Protein 3Q3W (pdb70)

Secondary structure (DSSP, 8-state):
----SEEEEEEEEE--SS-BHHHHS-GGG-BSS-SS-SGGGTTHHHHBSSSSS-SB---GGGSGGGTTEEEEEE-SSBTBSS--THHHHHHHHHT--EEEES-B-HHHHHHHHHTT-EEEE--HHHHHHHHHHHHH-S--EEEEETTTTEEEETTEEEE----HHHHHHHHHT----/---SEEEEEEEEE--SS-BHHHHS-GGGGSS--SS-GGGGTTHHHHBSSSSS-SB---GGGSGGGTTEEEEEE-SSBTBSS--TTHHHHHHHHT--EEEES-B-HHHHHHHHHTT-EEEE--HHHHHHHHHHHHH-S--EEEEETTTTEEEETTEEEE----HHHHHHHHHT---TT-

Structure (mmCIF, N/CA/C/O backbone):
data_3Q3W
#
_entry.id   3Q3W
#
_cell.length_a   74.496
_cell.length_b   151.937
_cell.length_c   32.719
_cell.angle_alpha   90.000
_cell.angle_beta   90.000
_cell.angle_gamma   90.000
#
_symmetry.space_group_name_H-M   'P 21 21 2'
#
loop_
_entity.id
_entity.type
_entity.pdbx_description
1 polymer '3-isopropylmalate dehydratase small subunit'
2 water water
#
loop_
_atom_site.group_PDB
_atom_site.id
_atom_site.type_symbol
_atom_site.label_atom_id
_atom_site.label_alt_id
_atom_site.label_comp_id
_atom_site.label_asym_id
_atom_site.label_entity_id
_atom_site.label_seq_id
_atom_site.pdbx_PDB_ins_code
_atom_site.Cartn_x
_atom_site.Cartn_y
_atom_site.Cartn_z
_atom_site.occupancy
_atom_site.B_iso_or_equiv
_atom_site.auth_seq_id
_atom_site.auth_comp_id
_atom_site.auth_asym_id
_atom_site.auth_atom_id
_atom_site.pdbx_PDB_model_num
ATOM 1 N N . ALA A 1 3 ? 23.696 26.239 19.550 1.00 51.13 0 ALA A N 1
ATOM 2 C CA . ALA A 1 3 ? 24.321 25.117 18.775 1.00 51.23 0 ALA A CA 1
ATOM 3 C C . ALA A 1 3 ? 24.386 23.879 19.669 1.00 50.73 0 ALA A C 1
ATOM 4 O O . ALA A 1 3 ? 25.099 23.876 20.674 1.00 50.45 0 ALA A O 1
ATOM 14 N N . GLN A 1 5 ? 24.613 19.641 20.571 1.00 44.14 2 GLN A N 1
ATOM 15 C CA . GLN A 1 5 ? 25.245 18.400 20.276 1.00 41.76 2 GLN A CA 1
ATOM 16 C C . GLN A 1 5 ? 24.531 17.330 21.090 1.00 39.34 2 GLN A C 1
ATOM 17 O O . GLN A 1 5 ? 24.185 17.555 22.229 1.00 38.60 2 GLN A O 1
ATOM 23 N N . LYS A 1 6 ? 24.337 16.169 20.500 1.00 37.47 3 LYS A N 1
ATOM 24 C CA . LYS A 1 6 ? 23.717 15.051 21.197 1.00 36.27 3 LYS A CA 1
ATOM 25 C C . LYS A 1 6 ? 24.492 14.587 22.429 1.00 33.94 3 LYS A C 1
ATOM 26 O O . LYS A 1 6 ? 25.715 14.445 22.382 1.00 32.52 3 LYS A O 1
ATOM 32 N N . PHE A 1 7 ? 23.789 14.374 23.543 1.00 31.96 4 PHE A N 1
ATOM 33 C CA . PHE A 1 7 ? 24.372 13.710 24.718 1.00 30.12 4 PHE A CA 1
ATOM 34 C C . PHE A 1 7 ? 23.444 12.558 25.139 1.00 30.72 4 PHE A C 1
ATOM 35 O O . PHE A 1 7 ? 22.290 12.778 25.475 1.00 29.92 4 PHE A O 1
ATOM 43 N N . ILE A 1 8 ? 23.946 11.334 25.049 1.00 30.58 5 ILE A N 1
ATOM 44 C CA . ILE A 1 8 ? 23.208 10.126 25.460 1.00 31.86 5 ILE A CA 1
ATOM 45 C C . ILE A 1 8 ? 24.054 9.527 26.592 1.00 32.22 5 ILE A C 1
ATOM 46 O O . ILE A 1 8 ? 23.756 9.713 27.756 1.00 30.60 5 ILE A O 1
ATOM 51 N N . ILE A 1 9 ? 25.189 8.938 26.212 1.00 33.03 6 ILE A N 1
ATOM 52 C CA A ILE A 1 9 ? 26.146 8.311 27.127 0.60 33.36 6 ILE A CA 1
ATOM 53 C CA B ILE A 1 9 ? 26.126 8.373 27.162 0.40 33.55 6 ILE A CA 1
ATOM 54 C C . ILE A 1 9 ? 27.476 8.973 26.827 1.00 32.37 6 ILE A C 1
ATOM 55 O O . ILE A 1 9 ? 27.834 9.076 25.679 1.00 31.20 6 ILE A O 1
ATOM 64 N N . HIS A 1 10 ? 28.195 9.426 27.847 1.00 32.80 7 HIS A N 1
ATOM 65 C CA . HIS A 1 10 ? 29.552 9.949 27.658 1.00 32.16 7 HIS A CA 1
ATOM 66 C C . HIS A 1 10 ? 30.484 9.456 28.766 1.00 33.20 7 HIS A C 1
ATOM 67 O O . HIS A 1 10 ? 30.157 9.511 29.939 1.00 33.21 7 HIS A O 1
ATOM 74 N N . LYS A 1 11 ? 31.664 8.989 28.375 1.00 34.63 8 LYS A N 1
ATOM 75 C CA . LYS A 1 11 ? 32.687 8.562 29.318 1.00 34.86 8 LYS A CA 1
ATOM 76 C C . LYS A 1 11 ? 33.933 9.349 28.951 1.00 33.54 8 LYS A C 1
ATOM 77 O O . LYS A 1 11 ? 34.297 9.405 27.770 1.00 34.37 8 LYS A O 1
ATOM 83 N N . GLY A 1 12 ? 34.537 10.014 29.930 1.00 32.34 9 GLY A N 1
ATOM 84 C CA . GLY A 1 12 ? 35.792 10.736 29.696 1.00 30.71 9 GLY A CA 1
ATOM 85 C C . GLY A 1 12 ? 36.480 11.190 30.971 1.00 30.14 9 GLY A C 1
ATOM 86 O O . GLY A 1 12 ? 35.990 10.978 32.086 1.00 30.18 9 GLY A O 1
ATOM 87 N N . ILE A 1 13 ? 37.612 11.832 30.774 1.00 26.05 10 ILE A N 1
ATOM 88 C CA . ILE A 1 13 ? 38.442 12.318 31.833 1.00 26.57 10 ILE A CA 1
ATOM 89 C C . ILE A 1 13 ? 37.736 13.459 32.555 1.00 25.47 10 ILE A C 1
ATOM 90 O O . ILE A 1 13 ? 37.296 14.439 31.924 1.00 24.48 10 ILE A O 1
ATOM 95 N N . ALA A 1 14 ? 37.578 13.319 33.868 1.00 24.91 11 ALA A N 1
ATOM 96 C CA . ALA A 1 14 ? 36.995 14.367 34.693 1.00 24.60 11 ALA A CA 1
ATOM 97 C C . ALA A 1 14 ? 38.076 15.087 35.501 1.00 25.83 11 ALA A C 1
ATOM 98 O O . ALA A 1 14 ? 39.065 14.454 35.915 1.00 24.79 11 ALA A O 1
ATOM 100 N N . CYS A 1 15 ? 37.865 16.392 35.714 1.00 24.58 12 CYS A N 1
ATOM 101 C CA . CYS A 1 15 ? 38.837 17.281 36.342 1.00 25.28 12 CYS A CA 1
ATOM 102 C C . CYS A 1 15 ? 38.148 18.061 37.440 1.00 27.01 12 CYS A C 1
ATOM 103 O O . CYS A 1 15 ? 37.176 18.772 37.172 1.00 25.88 12 CYS A O 1
ATOM 106 N N . PRO A 1 16 ? 38.658 17.956 38.671 1.00 28.47 13 PRO A N 1
ATOM 107 C CA . PRO A 1 16 ? 38.024 18.678 39.749 1.00 30.19 13 PRO A CA 1
ATOM 108 C C . PRO A 1 16 ? 38.543 20.096 39.861 1.00 30.38 13 PRO A C 1
ATOM 109 O O . PRO A 1 16 ? 39.758 20.313 39.789 1.00 31.04 13 PRO A O 1
ATOM 113 N N . LEU A 1 17 ? 37.642 21.045 40.008 1.00 29.94 14 LEU A N 1
ATOM 114 C CA . LEU A 1 17 ? 38.016 22.447 40.203 1.00 31.34 14 LEU A CA 1
ATOM 115 C C . LEU A 1 17 ? 37.365 22.943 41.510 1.00 33.36 14 LEU A C 1
ATOM 116 O O . LEU A 1 17 ? 36.204 23.357 41.543 1.00 32.29 14 LEU A O 1
ATOM 121 N N . GLU A 1 18 ? 38.164 22.933 42.572 1.00 36.16 15 GLU A N 1
ATOM 122 C CA . GLU A 1 18 ? 37.673 23.143 43.930 1.00 39.91 15 GLU A CA 1
ATOM 123 C C . GLU A 1 18 ? 37.546 24.632 44.210 1.00 41.57 15 GLU A C 1
ATOM 124 O O . GLU A 1 18 ? 38.243 25.203 45.068 1.00 41.96 15 GLU A O 1
ATOM 130 N N . TYR A 1 19 ? 36.646 25.255 43.459 1.00 41.58 16 TYR A N 1
ATOM 131 C CA . TYR A 1 19 ? 36.276 26.624 43.661 1.00 43.20 16 TYR A CA 1
ATOM 132 C C . TYR A 1 19 ? 34.745 26.702 43.671 1.00 43.17 16 TYR A C 1
ATOM 133 O O . TYR A 1 19 ? 34.065 25.966 42.933 1.00 42.63 16 TYR A O 1
ATOM 142 N N . ALA A 1 20 ? 34.210 27.571 44.524 1.00 43.78 17 ALA A N 1
ATOM 143 C CA . ALA A 1 20 ? 32.775 27.878 44.537 1.00 44.33 17 ALA A CA 1
ATOM 144 C C . ALA A 1 20 ? 32.581 29.152 43.749 1.00 42.82 17 ALA A C 1
ATOM 145 O O . ALA A 1 20 ? 33.528 29.925 43.535 1.00 41.82 17 ALA A O 1
ATOM 147 N N . ASN A 1 21 ? 31.346 29.370 43.318 1.00 43.13 18 ASN A N 1
ATOM 148 C CA . ASN A 1 21 ? 31.001 30.595 42.638 1.00 42.82 18 ASN A CA 1
ATOM 149 C C . ASN A 1 21 ? 31.939 30.897 41.455 1.00 40.01 18 ASN A C 1
ATOM 150 O O . ASN A 1 21 ? 32.269 32.063 41.242 1.00 40.31 18 ASN A O 1
ATOM 155 N N . ILE A 1 22 ? 32.363 29.874 40.696 1.00 37.67 19 ILE A N 1
ATOM 156 C CA . ILE A 1 22 ? 33.135 30.133 39.468 1.00 35.83 19 ILE A CA 1
ATOM 157 C C . ILE A 1 22 ? 32.224 31.011 38.593 1.00 35.29 19 ILE A C 1
ATOM 158 O O . ILE A 1 22 ? 31.096 30.644 38.275 1.00 36.56 19 ILE A O 1
ATOM 163 N N . ASP A 1 23 ? 32.692 32.210 38.303 1.00 33.86 20 ASP A N 1
ATOM 164 C CA . ASP A 1 23 ? 31.897 33.169 37.591 1.00 33.78 20 ASP A CA 1
ATOM 165 C C . ASP A 1 23 ? 32.258 33.288 36.093 1.00 31.43 20 ASP A C 1
ATOM 166 O O . ASP A 1 23 ? 33.264 32.759 35.622 1.00 29.48 20 ASP A O 1
ATOM 171 N N . THR A 1 24 ? 31.411 34.008 35.370 1.00 31.52 21 THR A N 1
ATOM 172 C CA . THR A 1 24 ? 31.441 34.047 33.937 1.00 30.51 21 THR A CA 1
ATOM 173 C C . THR A 1 24 ? 32.754 34.671 33.491 1.00 30.18 21 THR A C 1
ATOM 174 O O . THR A 1 24 ? 33.297 34.269 32.472 1.00 29.36 21 THR A O 1
ATOM 178 N N . ASP A 1 25 ? 33.304 35.594 34.272 1.00 30.80 22 ASP A N 1
ATOM 179 C CA . ASP A 1 25 ? 34.632 36.148 33.973 1.00 31.93 22 ASP A CA 1
ATOM 180 C C . ASP A 1 25 ? 35.803 35.198 34.181 1.00 31.01 22 ASP A C 1
ATOM 181 O O . ASP A 1 25 ? 36.839 35.322 33.517 1.00 31.27 22 ASP A O 1
ATOM 186 N N . GLN A 1 26 ? 35.677 34.294 35.134 1.00 30.82 23 GLN A N 1
ATOM 187 C CA . GLN A 1 26 ? 36.661 33.243 35.289 1.00 30.20 23 GLN A CA 1
ATOM 188 C C . GLN A 1 26 ? 36.556 32.281 34.135 1.00 27.29 23 GLN A C 1
ATOM 189 O O . GLN A 1 26 ? 37.561 31.808 33.654 1.00 27.73 23 GLN A O 1
ATOM 195 N N . ILE A 1 27 ? 35.345 31.964 33.720 1.00 26.29 24 ILE A N 1
ATOM 196 C CA . ILE A 1 27 ? 35.142 31.054 32.583 1.00 24.73 24 ILE A CA 1
ATOM 197 C C . ILE A 1 27 ? 35.745 31.658 31.294 1.00 23.63 24 ILE A C 1
ATOM 198 O O . ILE A 1 27 ? 36.483 31.004 30.590 1.00 21.83 24 ILE A O 1
ATOM 203 N N . ILE A 1 28 ? 35.445 32.928 31.019 1.00 23.40 25 ILE A N 1
ATOM 204 C CA . ILE A 1 28 ? 35.982 33.583 29.837 1.00 23.20 25 ILE A CA 1
ATOM 205 C C . ILE A 1 28 ? 35.882 35.077 30.025 1.00 24.86 25 ILE A C 1
ATOM 206 O O . ILE A 1 28 ? 34.773 35.620 30.151 1.00 25.53 25 ILE A O 1
ATOM 211 N N . PRO A 1 29 ? 37.037 35.731 30.048 1.00 25.26 26 PRO A N 1
ATOM 212 C CA . PRO A 1 29 ? 37.099 37.137 30.324 1.00 26.35 26 PRO A CA 1
ATOM 213 C C . PRO A 1 29 ? 36.528 37.994 29.170 1.00 26.59 26 PRO A C 1
ATOM 214 O O . PRO A 1 29 ? 36.386 37.517 28.040 1.00 26.49 26 PRO A O 1
ATOM 218 N N . LYS A 1 30 ? 36.235 39.241 29.494 1.00 27.98 27 LYS A N 1
ATOM 219 C CA . LYS A 1 30 ? 35.489 40.152 28.633 1.00 29.95 27 LYS A CA 1
ATOM 220 C C . LYS A 1 30 ? 36.223 40.524 27.351 1.00 29.47 27 LYS A C 1
ATOM 221 O O . LYS A 1 30 ? 35.577 40.818 26.366 1.00 31.13 27 LYS A O 1
ATOM 227 N N . GLN A 1 31 ? 37.551 40.546 27.373 1.00 28.42 28 GLN A N 1
ATOM 228 C CA . GLN A 1 31 ? 38.350 40.832 26.169 1.00 29.08 28 GLN A CA 1
ATOM 229 C C . GLN A 1 31 ? 38.216 39.824 24.979 1.00 27.31 28 GLN A C 1
ATOM 230 O O . GLN A 1 31 ? 38.570 40.142 23.846 1.00 25.93 28 GLN A O 1
ATOM 236 N N . PHE A 1 32 ? 37.629 38.669 25.231 1.00 25.28 29 PHE A N 1
ATOM 237 C CA . PHE A 1 32 ? 37.464 37.629 24.191 1.00 24.85 29 PHE A CA 1
ATOM 238 C C . PHE A 1 32 ? 36.042 37.439 23.691 1.00 24.27 29 PHE A C 1
ATOM 239 O O . PHE A 1 32 ? 35.752 36.446 23.020 1.00 25.35 29 PHE A O 1
ATOM 247 N N . LEU A 1 33 ? 35.120 38.294 24.079 1.00 24.63 30 LEU A N 1
ATOM 248 C CA . LEU A 1 33 ? 33.701 38.044 23.810 1.00 25.43 30 LEU A CA 1
ATOM 249 C C . LEU A 1 33 ? 33.271 38.555 22.444 1.00 27.40 30 LEU A C 1
ATOM 250 O O . LEU A 1 33 ? 32.307 39.320 22.267 1.00 27.34 30 LEU A O 1
ATOM 255 N N . LEU A 1 34 ? 34.028 38.102 21.464 1.00 29.77 31 LEU A N 1
ATOM 256 C CA . LEU A 1 34 ? 33.822 38.472 20.091 1.00 31.87 31 LEU A CA 1
ATOM 257 C C . LEU A 1 34 ? 32.466 37.936 19.627 1.00 34.79 31 LEU A C 1
ATOM 258 O O . LEU A 1 34 ? 32.056 36.814 19.983 1.00 31.69 31 LEU A O 1
ATOM 263 N N . ALA A 1 35 ? 31.752 38.803 18.912 1.00 38.33 32 ALA A N 1
ATOM 264 C CA . ALA A 1 35 ? 30.380 38.532 18.525 1.00 42.20 32 ALA A CA 1
ATOM 265 C C . ALA A 1 35 ? 30.369 37.447 17.471 1.00 44.97 32 ALA A C 1
ATOM 266 O O . ALA A 1 35 ? 29.421 36.653 17.387 1.00 46.06 32 ALA A O 1
ATOM 268 N N . VAL A 1 36 ? 31.422 37.460 16.650 1.00 48.95 33 VAL A N 1
ATOM 269 C CA . VAL A 1 36 ? 31.654 36.503 15.566 1.00 51.26 33 VAL A CA 1
ATOM 270 C C . VAL A 1 36 ? 33.121 36.128 15.643 1.00 51.90 33 VAL A C 1
ATOM 271 O O . VAL A 1 36 ? 33.997 37.013 15.621 1.00 53.34 33 VAL A O 1
ATOM 275 N N . SER A 1 37 ? 33.388 34.830 15.748 1.00 51.26 34 SER A N 1
ATOM 276 C CA . SER A 1 37 ? 34.738 34.318 15.538 1.00 51.78 34 SER A CA 1
ATOM 277 C C . SER A 1 37 ? 34.700 33.086 14.623 1.00 52.27 34 SER A C 1
ATOM 278 O O . SER A 1 37 ? 33.633 32.514 14.341 1.00 52.41 34 SER A O 1
ATOM 281 N N . LYS A 1 38 ? 35.886 32.723 14.144 1.00 53.33 35 LYS A N 1
ATOM 282 C CA . LYS A 1 38 ? 36.086 31.572 13.254 1.00 54.21 35 LYS A CA 1
ATOM 283 C C . LYS A 1 38 ? 36.734 30.376 13.980 1.00 52.12 35 LYS A C 1
ATOM 284 O O . LYS A 1 38 ? 36.646 29.219 13.531 1.00 53.34 35 LYS A O 1
ATOM 290 N N . GLN A 1 39 ? 37.283 30.632 15.160 1.00 49.94 36 GLN A N 1
ATOM 291 C CA . GLN A 1 39 ? 38.251 29.716 15.786 1.00 47.44 36 GLN A CA 1
ATOM 292 C C . GLN A 1 39 ? 37.716 29.112 17.101 1.00 43.00 36 GLN A C 1
ATOM 293 O O . GLN A 1 39 ? 38.331 28.236 17.688 1.00 43.62 36 GLN A O 1
ATOM 299 N N . GLY A 1 40 ? 36.565 29.565 17.562 1.00 39.05 37 GLY A N 1
ATOM 300 C CA . GLY A 1 40 ? 36.067 29.121 18.857 1.00 34.22 37 GLY A CA 1
ATOM 301 C C . GLY A 1 40 ? 36.801 29.784 20.024 1.00 30.47 37 GLY A C 1
ATOM 302 O O . GLY A 1 40 ? 37.666 30.642 19.862 1.00 29.51 37 GLY A O 1
ATOM 303 N N . PHE A 1 41 ? 36.433 29.376 21.218 1.00 25.25 38 PHE A N 1
ATOM 304 C CA . PHE A 1 41 ? 36.812 30.109 22.383 1.00 22.30 38 PHE A CA 1
ATOM 305 C C . PHE A 1 41 ? 37.546 29.220 23.371 1.00 18.71 38 PHE A C 1
ATOM 306 O O . PHE A 1 41 ? 37.806 29.624 24.487 1.00 17.95 38 PHE A O 1
ATOM 314 N N . GLY A 1 42 ? 37.857 27.994 22.987 1.00 18.56 39 GLY A N 1
ATOM 315 C CA . GLY A 1 42 ? 38.394 27.065 23.976 1.00 19.19 39 GLY A CA 1
ATOM 316 C C . GLY A 1 42 ? 39.718 27.505 24.559 1.00 18.37 39 GLY A C 1
ATOM 317 O O . GLY A 1 42 ? 40.027 27.227 25.695 1.00 19.36 39 GLY A O 1
ATOM 318 N N . LYS A 1 43 ? 40.546 28.139 23.756 1.00 19.28 40 LYS A N 1
ATOM 319 C CA . LYS A 1 43 ? 41.856 28.600 24.241 1.00 20.86 40 LYS A CA 1
ATOM 320 C C . LYS A 1 43 ? 41.764 29.615 25.372 1.00 20.10 40 LYS A C 1
ATOM 321 O O . LYS A 1 43 ? 42.715 29.761 26.165 1.00 20.76 40 LYS A O 1
ATOM 327 N N . HIS A 1 44 ? 40.629 30.308 25.458 1.00 20.91 41 HIS A N 1
ATOM 328 C CA . HIS A 1 44 ? 40.425 31.334 26.469 1.00 20.40 41 HIS A CA 1
ATOM 329 C C . HIS A 1 44 ? 39.721 30.826 27.699 1.00 19.62 41 HIS A C 1
ATOM 330 O O . HIS A 1 44 ? 39.532 31.545 28.636 1.00 20.09 41 HIS A O 1
ATOM 337 N N . LEU A 1 45 ? 39.328 29.561 27.714 1.00 19.64 42 LEU A N 1
ATOM 338 C CA . LEU A 1 45 ? 38.634 29.069 28.844 1.00 18.61 42 LEU A CA 1
ATOM 339 C C . LEU A 1 45 ? 39.526 29.166 30.064 1.00 19.57 42 LEU A C 1
ATOM 340 O O . LEU A 1 45 ? 40.676 28.744 30.026 1.00 18.30 42 LEU A O 1
ATOM 345 N N . PHE A 1 46 ? 38.932 29.608 31.160 1.00 21.04 43 PHE A N 1
ATOM 346 C CA . PHE A 1 46 ? 39.595 29.738 32.451 1.00 22.47 43 PHE A CA 1
ATOM 347 C C . PHE A 1 46 ? 40.883 30.553 32.414 1.00 22.84 43 PHE A C 1
ATOM 348 O O . PHE A 1 46 ? 41.788 30.364 33.225 1.00 23.89 43 PHE A O 1
ATOM 356 N N . HIS A 1 47 ? 40.914 31.526 31.525 1.00 23.67 44 HIS A N 1
ATOM 357 C CA . HIS A 1 47 ? 42.127 32.292 31.232 1.00 25.10 44 HIS A CA 1
ATOM 358 C C . HIS A 1 47 ? 42.931 32.746 32.447 1.00 26.06 44 HIS A C 1
ATOM 359 O O . HIS A 1 47 ? 44.144 32.533 32.503 1.00 27.44 44 HIS A O 1
ATOM 366 N N . ASP A 1 48 ? 42.255 33.378 33.403 1.00 28.10 45 ASP A N 1
ATOM 367 C CA . ASP A 1 48 ? 42.926 34.016 34.532 1.00 29.61 45 ASP A CA 1
ATOM 368 C C . ASP A 1 48 ? 43.430 32.993 35.540 1.00 30.01 45 ASP A C 1
ATOM 369 O O . ASP A 1 48 ? 44.437 33.219 36.227 1.00 28.66 45 ASP A O 1
ATOM 374 N N . LEU A 1 49 ? 42.758 31.849 35.593 1.00 28.93 46 LEU A N 1
ATOM 375 C CA . LEU A 1 49 ? 43.274 30.694 36.368 1.00 28.66 46 LEU A CA 1
ATOM 376 C C . LEU A 1 49 ? 44.348 29.857 35.609 1.00 27.17 46 LEU A C 1
ATOM 377 O O . LEU A 1 49 ? 45.178 29.140 36.231 1.00 26.00 46 LEU A O 1
ATOM 382 N N . ARG A 1 50 ? 44.340 29.922 34.275 1.00 25.36 47 ARG A N 1
ATOM 383 C CA . ARG A 1 50 ? 45.046 28.937 33.432 1.00 23.22 47 ARG A CA 1
ATOM 384 C C . ARG A 1 50 ? 46.403 29.373 32.966 1.00 22.67 47 ARG A C 1
ATOM 385 O O . ARG A 1 50 ? 47.277 28.562 32.830 1.00 20.64 47 ARG A O 1
ATOM 393 N N . TYR A 1 51 ? 46.604 30.664 32.813 1.00 24.10 48 TYR A N 1
ATOM 394 C CA . TYR A 1 51 ? 47.822 31.221 32.251 1.00 24.17 48 TYR A CA 1
ATOM 395 C C . TYR A 1 51 ? 48.466 32.167 33.260 1.00 24.15 48 TYR A C 1
ATOM 396 O O . TYR A 1 51 ? 47.781 32.906 33.947 1.00 24.89 48 TYR A O 1
ATOM 405 N N . LEU A 1 52 ? 49.784 32.135 33.334 1.00 26.52 49 LEU A N 1
ATOM 406 C CA . LEU A 1 52 ? 50.561 33.051 34.149 1.00 29.26 49 LEU A CA 1
ATOM 407 C C . LEU A 1 52 ? 50.932 34.333 33.383 1.00 31.91 49 LEU A C 1
ATOM 408 O O . LEU A 1 52 ? 51.222 35.369 34.004 1.00 33.31 49 LEU A O 1
ATOM 413 N N . ASP A 1 53 ? 50.976 34.258 32.055 1.00 33.07 50 ASP A N 1
ATOM 414 C CA . ASP A 1 53 ? 51.348 35.436 31.222 1.00 35.26 50 ASP A CA 1
ATOM 415 C C . ASP A 1 53 ? 50.103 36.097 30.643 1.00 35.68 50 ASP A C 1
ATOM 416 O O . ASP A 1 53 ? 48.998 35.726 30.979 1.00 35.18 50 ASP A O 1
ATOM 421 N N . ASP A 1 54 ? 50.273 37.113 29.790 1.00 38.23 51 ASP A N 1
ATOM 422 C CA . ASP A 1 54 ? 49.145 37.778 29.119 1.00 38.11 51 ASP A CA 1
ATOM 423 C C . ASP A 1 54 ? 48.895 37.367 27.666 1.00 36.76 51 ASP A C 1
ATOM 424 O O . ASP A 1 54 ? 48.001 37.914 27.047 1.00 36.74 51 ASP A O 1
ATOM 429 N N . LYS A 1 55 ? 49.692 36.458 27.114 1.00 35.65 52 LYS A N 1
ATOM 430 C CA A LYS A 1 55 ? 49.532 35.980 25.737 0.60 35.39 52 LYS A CA 1
ATOM 431 C CA B LYS A 1 55 ? 49.521 35.984 25.737 0.40 35.08 52 LYS A CA 1
ATOM 432 C C . LYS A 1 55 ? 49.195 34.485 25.696 1.00 33.71 52 LYS A C 1
ATOM 433 O O . LYS A 1 55 ? 49.484 33.789 24.716 1.00 33.89 52 LYS A O 1
ATOM 444 N N . GLU A 1 56 ? 48.577 33.969 26.753 1.00 30.85 53 GLU A N 1
ATOM 445 C CA . GLU A 1 56 ? 48.125 32.596 26.735 1.00 29.91 53 GLU A CA 1
ATOM 446 C C . GLU A 1 56 ? 49.194 31.619 26.298 1.00 28.88 53 GLU A C 1
ATOM 447 O O . GLU A 1 56 ? 48.910 30.680 25.564 1.00 28.62 53 GLU A O 1
ATOM 453 N N . SER A 1 57 ? 50.421 31.832 26.739 1.00 29.65 54 SER A N 1
ATOM 454 C CA . SER A 1 57 ? 51.546 30.931 26.347 1.00 30.81 54 SER A CA 1
ATOM 455 C C . SER A 1 57 ? 52.295 30.225 27.507 1.00 29.70 54 SER A C 1
ATOM 456 O O . SER A 1 57 ? 53.159 29.379 27.225 1.00 30.97 54 SER A O 1
ATOM 459 N N . VAL A 1 58 ? 52.010 30.604 28.751 1.00 27.45 55 VAL A N 1
ATOM 460 C CA . VAL A 1 58 ? 52.708 30.061 29.948 1.00 26.72 55 VAL A CA 1
ATOM 461 C C . VAL A 1 58 ? 51.652 29.535 30.900 1.00 25.75 55 VAL A C 1
ATOM 462 O O . VAL A 1 58 ? 50.824 30.308 31.433 1.00 24.86 55 VAL A O 1
ATOM 466 N N . LEU A 1 59 ? 51.669 28.218 31.140 1.00 25.54 56 LEU A N 1
ATOM 467 C CA . LEU A 1 59 ? 50.623 27.610 31.897 1.00 24.35 56 LEU A CA 1
ATOM 468 C C . LEU A 1 59 ? 50.826 27.763 33.411 1.00 25.29 56 LEU A C 1
ATOM 469 O O . LEU A 1 59 ? 51.943 27.560 33.957 1.00 26.07 56 LEU A O 1
ATOM 474 N N . ASN A 1 60 ? 49.754 28.104 34.089 1.00 24.44 57 ASN A N 1
ATOM 475 C CA . ASN A 1 60 ? 49.715 27.953 35.561 1.00 26.21 57 ASN A CA 1
ATOM 476 C C . ASN A 1 60 ? 49.571 26.453 35.910 1.00 25.70 57 ASN A C 1
ATOM 477 O O . ASN A 1 60 ? 48.459 25.929 35.905 1.00 24.57 57 ASN A O 1
ATOM 490 N N . ASP A 1 62 ? 49.475 25.013 38.698 1.00 28.98 59 ASP A N 1
ATOM 491 C CA . ASP A 1 62 ? 48.608 24.777 39.848 1.00 31.09 59 ASP A CA 1
ATOM 492 C C . ASP A 1 62 ? 47.133 24.707 39.483 1.00 30.38 59 ASP A C 1
ATOM 493 O O . ASP A 1 62 ? 46.314 24.427 40.340 1.00 32.35 59 ASP A O 1
ATOM 498 N N . PHE A 1 63 ? 46.801 24.984 38.220 1.00 28.58 60 PHE A N 1
ATOM 499 C CA . PHE A 1 63 ? 45.458 24.806 37.714 1.00 27.49 60 PHE A CA 1
ATOM 500 C C . PHE A 1 63 ? 45.321 23.374 37.196 1.00 25.23 60 PHE A C 1
ATOM 501 O O . PHE A 1 63 ? 46.066 22.923 36.310 1.00 25.10 60 PHE A O 1
ATOM 509 N N . ASN A 1 64 ? 44.385 22.646 37.746 1.00 24.32 61 ASN A N 1
ATOM 510 C CA . ASN A 1 64 ? 44.311 21.217 37.451 1.00 24.99 61 ASN A CA 1
ATOM 511 C C . ASN A 1 64 ? 44.194 20.869 35.958 1.00 25.11 61 ASN A C 1
ATOM 512 O O . ASN A 1 64 ? 44.809 19.884 35.499 1.00 24.26 61 ASN A O 1
ATOM 517 N N . LEU A 1 65 ? 43.448 21.664 35.188 1.00 24.24 62 LEU A N 1
ATOM 518 C CA . LEU A 1 65 ? 43.273 21.363 33.754 1.00 24.89 62 LEU A CA 1
ATOM 519 C C . LEU A 1 65 ? 44.543 21.401 32.973 1.00 23.27 62 LEU A C 1
ATOM 520 O O . LEU A 1 65 ? 44.576 20.868 31.875 1.00 25.38 62 LEU A O 1
ATOM 525 N N . ASN A 1 66 ? 45.596 21.998 33.528 1.00 23.38 63 ASN A N 1
ATOM 526 C CA . ASN A 1 66 ? 46.901 22.051 32.892 1.00 22.74 63 ASN A CA 1
ATOM 527 C C . ASN A 1 66 ? 47.792 20.803 33.124 1.00 23.66 63 ASN A C 1
ATOM 528 O O . ASN A 1 66 ? 48.792 20.584 32.412 1.00 22.36 63 ASN A O 1
ATOM 533 N N . LYS A 1 67 ? 47.448 19.988 34.125 1.00 23.24 64 LYS A N 1
ATOM 534 C CA . LYS A 1 67 ? 48.2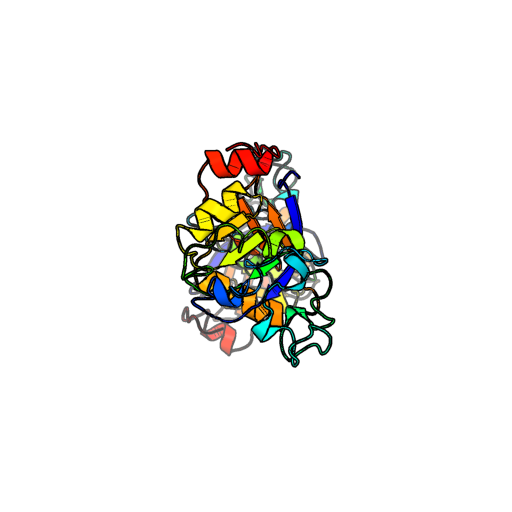64 18.829 34.499 1.00 23.15 64 LYS A CA 1
ATOM 535 C C . LYS A 1 67 ? 48.101 17.627 33.555 1.00 23.37 64 LYS A C 1
ATOM 536 O O . LYS A 1 67 ? 46.996 17.343 33.014 1.00 22.67 64 LYS A O 1
ATOM 542 N N . LYS A 1 68 ? 49.169 16.865 33.370 1.00 24.64 65 LYS A N 1
ATOM 543 C CA . LYS A 1 68 ? 49.071 15.697 32.498 1.00 25.28 65 LYS A CA 1
ATOM 544 C C . LYS A 1 68 ? 47.948 14.773 32.905 1.00 24.58 65 LYS A C 1
ATOM 545 O O . LYS A 1 68 ? 47.293 14.214 32.024 1.00 24.80 65 LYS A O 1
ATOM 551 N N . GLU A 1 69 ? 47.687 14.611 34.216 1.00 24.39 66 GLU A N 1
ATOM 552 C CA A GLU A 1 69 ? 46.667 13.635 34.658 0.60 24.48 66 GLU A CA 1
ATOM 553 C CA B GLU A 1 69 ? 46.679 13.636 34.699 0.40 24.45 66 GLU A CA 1
ATOM 554 C C . GLU A 1 69 ? 45.290 14.059 34.164 1.00 24.95 66 GLU A C 1
ATOM 555 O O . GLU A 1 69 ? 44.388 13.222 33.984 1.00 25.17 66 GLU A O 1
ATOM 566 N N . TYR A 1 70 ? 45.142 15.353 33.886 1.00 22.99 67 TYR A N 1
ATOM 567 C CA . TYR A 1 70 ? 43.876 15.907 33.374 1.00 24.21 67 TYR A CA 1
ATOM 568 C C . TYR A 1 70 ? 43.845 16.325 31.883 1.00 23.80 67 TYR A C 1
ATOM 569 O O . TYR A 1 70 ? 42.918 17.052 31.438 1.00 21.91 67 TYR A O 1
ATOM 578 N N . GLN A 1 71 ? 44.781 15.792 31.110 1.00 24.64 68 GLN A N 1
ATOM 579 C CA . GLN A 1 71 ? 44.773 16.035 29.688 1.00 26.55 68 GLN A CA 1
ATOM 580 C C . GLN A 1 71 ? 43.502 15.476 29.124 1.00 26.40 68 GLN A C 1
ATOM 581 O O . GLN A 1 71 ? 42.974 14.455 29.620 1.00 24.45 68 GLN A O 1
ATOM 587 N N . ASN A 1 72 ? 43.010 16.134 28.077 1.00 24.31 69 ASN A N 1
ATOM 588 C CA A ASN A 1 72 ? 41.784 15.724 27.420 0.60 25.27 69 ASN A CA 1
ATOM 589 C CA B ASN A 1 72 ? 41.806 15.681 27.423 0.40 24.47 69 ASN A CA 1
ATOM 590 C C . ASN A 1 72 ? 40.542 15.651 28.330 1.00 24.65 69 ASN A C 1
ATOM 591 O O . ASN A 1 72 ? 39.651 14.814 28.124 1.00 25.88 69 ASN A O 1
ATOM 600 N N . SER A 1 73 ? 40.452 16.542 29.298 1.00 23.08 70 SER A N 1
ATOM 601 C CA . SER A 1 73 ? 39.278 16.565 30.199 1.00 23.12 70 SER A CA 1
ATOM 602 C C . SER A 1 73 ? 38.028 16.867 29.396 1.00 22.69 70 SER A C 1
ATOM 603 O O . SER A 1 73 ? 38.054 17.769 28.535 1.00 22.23 70 SER A O 1
ATOM 606 N N . SER A 1 74 ? 36.942 16.128 29.640 1.00 23.33 71 SER A N 1
ATOM 607 C CA . SER A 1 74 ? 35.646 16.423 29.035 1.00 22.68 71 SER A CA 1
ATOM 608 C C . SER A 1 74 ? 34.512 16.521 30.049 1.00 22.54 71 SER A C 1
ATOM 609 O O . SER A 1 74 ? 33.335 16.807 29.689 1.00 21.64 71 SER A O 1
ATOM 612 N N . ILE A 1 75 ? 34.858 16.314 31.316 1.00 21.38 72 ILE A N 1
ATOM 613 C CA . ILE A 1 75 ? 33.965 16.526 32.465 1.00 22.09 72 ILE A CA 1
ATOM 614 C C . ILE A 1 75 ? 34.635 17.344 33.561 1.00 23.78 72 ILE A C 1
ATOM 615 O O . ILE A 1 75 ? 35.824 17.113 33.880 1.00 24.46 72 ILE A O 1
ATOM 620 N N . LEU A 1 76 ? 33.887 18.272 34.155 1.00 24.47 73 LEU A N 1
ATOM 621 C CA . LEU A 1 76 ? 34.377 19.093 35.262 1.00 25.35 73 LEU A CA 1
ATOM 622 C C . LEU A 1 76 ? 33.580 18.783 36.499 1.00 26.27 73 LEU A C 1
ATOM 623 O O . LEU A 1 76 ? 32.385 18.498 36.408 1.00 27.96 73 LEU A O 1
ATOM 628 N N . VAL A 1 77 ? 34.242 18.800 37.653 1.00 27.46 74 VAL A N 1
ATOM 629 C CA . VAL A 1 77 ? 33.567 18.677 38.917 1.00 28.29 74 VAL A CA 1
ATOM 630 C C . VAL A 1 77 ? 33.937 19.901 39.737 1.00 31.31 74 VAL A C 1
ATOM 631 O O . VAL A 1 77 ? 35.117 20.115 40.063 1.00 30.44 74 VAL A O 1
ATOM 635 N N . SER A 1 78 ? 32.946 20.722 40.050 1.00 32.69 75 SER A N 1
ATOM 636 C CA . SER A 1 78 ? 33.156 21.963 40.790 1.00 34.77 75 SER A CA 1
ATOM 637 C C . SER A 1 78 ? 32.215 22.117 41.977 1.00 36.81 75 SER A C 1
ATOM 638 O O . SER A 1 78 ? 31.439 21.235 42.295 1.00 37.47 75 SER A O 1
ATOM 641 N N . PHE A 1 79 ? 32.318 23.247 42.655 1.00 38.69 76 PHE A N 1
ATOM 642 C CA . PHE A 1 79 ? 31.527 23.463 43.831 1.00 41.32 76 PHE A CA 1
ATOM 643 C C . PHE A 1 79 ? 30.364 24.354 43.436 1.00 42.00 76 PHE A C 1
ATOM 644 O O . PHE A 1 79 ? 30.059 24.485 42.240 1.00 41.14 76 PHE A O 1
ATOM 652 N N . GLU A 1 80 ? 29.686 24.930 44.429 1.00 43.64 77 GLU A N 1
ATOM 653 C CA . GLU A 1 80 ? 28.380 25.534 44.217 1.00 44.09 77 GLU A CA 1
ATOM 654 C C . GLU A 1 80 ? 28.403 26.798 43.403 1.00 41.91 77 GLU A C 1
ATOM 655 O O . GLU A 1 80 ? 29.406 27.486 43.333 1.00 40.17 77 GLU A O 1
ATOM 661 N N . ASN A 1 81 ? 27.231 27.095 42.833 1.00 41.44 78 ASN A N 1
ATOM 662 C CA . ASN A 1 81 ? 26.970 28.312 42.090 1.00 40.32 78 ASN A CA 1
ATOM 663 C C . ASN A 1 81 ? 27.935 28.463 40.927 1.00 37.76 78 ASN A C 1
ATOM 664 O O . ASN A 1 81 ? 28.451 29.547 40.649 1.00 38.00 78 ASN A O 1
ATOM 669 N N . PHE A 1 82 ? 28.143 27.367 40.224 1.00 35.72 79 PHE A N 1
ATOM 670 C CA . PHE A 1 82 ? 28.980 27.396 39.059 1.00 34.32 79 PHE A CA 1
ATOM 671 C C . PHE A 1 82 ? 28.306 28.206 37.963 1.00 34.30 79 PHE A C 1
ATOM 672 O O . PHE A 1 82 ? 27.145 27.990 37.651 1.00 34.87 79 PHE A O 1
ATOM 680 N N . GLY A 1 83 ? 29.047 29.124 37.371 1.00 33.66 80 GLY A N 1
ATOM 681 C CA . GLY A 1 83 ? 28.477 29.910 36.266 1.00 33.52 80 GLY A CA 1
ATOM 682 C C . GLY A 1 83 ? 27.824 31.185 36.710 1.00 34.67 80 GLY A C 1
ATOM 683 O O . GLY A 1 83 ? 27.160 31.827 35.920 1.00 34.65 80 GLY A O 1
ATOM 684 N N . SER A 1 84 ? 28.018 31.541 37.974 1.00 36.23 81 SER A N 1
ATOM 685 C CA . SER A 1 84 ? 27.554 32.820 38.527 1.00 38.86 81 SER A CA 1
ATOM 686 C C . SER A 1 84 ? 27.807 34.010 37.599 1.00 38.52 81 SER A C 1
ATOM 687 O O . SER A 1 84 ? 28.913 34.199 37.086 1.00 37.24 81 SER A O 1
ATOM 690 N N . GLY A 1 85 ? 26.751 34.812 37.414 1.00 41.08 82 GLY A N 1
ATOM 691 C CA . GLY A 1 85 ? 26.831 36.076 36.702 1.00 41.42 82 GLY A CA 1
ATOM 692 C C . GLY A 1 85 ? 25.659 36.309 35.776 1.00 41.89 82 GLY A C 1
ATOM 693 O O . GLY A 1 85 ? 24.736 35.497 35.699 1.00 43.06 82 GLY A O 1
ATOM 694 N N . SER A 1 86 ? 25.684 37.437 35.077 1.00 41.54 83 SER A N 1
ATOM 695 C CA . SER A 1 86 ? 24.676 37.711 34.071 1.00 41.62 83 SER A CA 1
ATOM 696 C C . SER A 1 86 ? 24.917 36.904 32.791 1.00 39.59 83 SER A C 1
ATOM 697 O O . SER A 1 86 ? 25.987 36.313 32.610 1.00 39.50 83 SER A O 1
ATOM 700 N N . SER A 1 87 ? 23.897 36.871 31.924 1.00 40.89 84 SER A N 1
ATOM 701 C CA . SER A 1 87 ? 23.979 36.125 30.672 1.00 39.63 84 SER A CA 1
ATOM 702 C C . SER A 1 87 ? 25.344 36.364 30.030 1.00 37.56 84 SER A C 1
ATOM 703 O O . SER A 1 87 ? 25.792 37.499 29.933 1.00 39.33 84 SER A O 1
ATOM 706 N N . ARG A 1 88 ? 26.021 35.278 29.676 1.00 34.95 85 ARG A N 1
ATOM 707 C CA . ARG A 1 88 ? 27.239 35.319 28.881 1.00 32.45 85 ARG A CA 1
ATOM 708 C C . ARG A 1 88 ? 27.213 34.049 28.070 1.00 30.85 85 ARG A C 1
ATOM 709 O O . ARG A 1 88 ? 27.643 32.979 28.530 1.00 28.74 85 ARG A O 1
ATOM 717 N N . GLU A 1 89 ? 26.690 34.142 26.863 1.00 29.87 86 GLU A N 1
ATOM 718 C CA A GLU A 1 89 ? 26.611 32.978 25.983 0.60 28.93 86 GLU A CA 1
ATOM 719 C CA B GLU A 1 89 ? 26.604 32.970 25.994 0.40 28.73 86 GLU A CA 1
ATOM 720 C C . GLU A 1 89 ? 27.982 32.360 25.720 1.00 27.28 86 GLU A C 1
ATOM 721 O O . GLU A 1 89 ? 28.103 31.155 25.607 1.00 25.63 86 GLU A O 1
ATOM 732 N N . HIS A 1 90 ? 29.016 33.193 25.668 1.00 26.16 87 HIS A N 1
ATOM 733 C CA . HIS A 1 90 ? 30.388 32.726 25.481 1.00 24.78 87 HIS A CA 1
ATOM 734 C C . HIS A 1 90 ? 30.912 31.755 26.572 1.00 24.82 87 HIS A C 1
ATOM 735 O O . HIS A 1 90 ? 31.842 30.994 26.288 1.00 22.99 87 HIS A O 1
ATOM 742 N N . ALA A 1 91 ? 30.361 31.802 27.786 1.00 24.11 88 ALA A N 1
ATOM 743 C CA . ALA A 1 91 ? 30.843 30.937 28.847 1.00 24.05 88 ALA A CA 1
ATOM 744 C C . ALA A 1 91 ? 30.562 29.488 28.484 1.00 23.11 88 ALA A C 1
ATOM 745 O O . ALA A 1 91 ? 31.488 28.702 28.360 1.00 22.25 88 ALA A O 1
ATOM 747 N N . PRO A 1 92 ? 29.291 29.123 28.217 1.00 24.13 89 PRO A N 1
ATOM 748 C CA . PRO A 1 92 ? 29.104 27.757 27.639 1.00 22.72 89 PRO A CA 1
ATOM 749 C C . PRO A 1 92 ? 29.896 27.468 26.356 1.00 21.87 89 PRO A C 1
ATOM 750 O O . PRO A 1 92 ? 30.457 26.391 26.203 1.00 20.73 89 PRO A O 1
ATOM 754 N N . TRP A 1 93 ? 29.979 28.409 25.449 1.00 21.18 90 TRP A N 1
ATOM 755 C CA . TRP A 1 93 ? 30.794 28.209 24.252 1.00 20.95 90 TRP A CA 1
ATOM 756 C C . TRP A 1 93 ? 32.278 27.860 24.531 1.00 20.04 90 TRP A C 1
ATOM 757 O O . TRP A 1 93 ? 32.835 26.975 23.894 1.00 19.47 90 TRP A O 1
ATOM 768 N N . ALA A 1 94 ? 32.913 28.599 25.431 1.00 18.91 91 ALA A N 1
ATOM 769 C CA . ALA A 1 94 ? 34.312 28.325 25.736 1.00 19.03 91 ALA A CA 1
ATOM 770 C C . ALA A 1 94 ? 34.467 26.928 26.330 1.00 18.80 91 ALA A C 1
ATOM 771 O O . ALA A 1 94 ? 35.379 26.177 26.001 1.00 20.08 91 ALA A O 1
ATOM 773 N N . LEU A 1 95 ? 33.551 26.564 27.209 1.00 18.92 92 LEU A N 1
ATOM 774 C CA . LEU A 1 95 ? 33.574 25.230 27.810 1.00 18.41 92 LEU A CA 1
ATOM 775 C C . LEU A 1 95 ? 33.408 24.141 26.757 1.00 18.29 92 LEU A C 1
ATOM 776 O O . LEU A 1 95 ? 34.207 23.185 26.727 1.00 17.34 92 LEU A O 1
ATOM 781 N N . VAL A 1 96 ? 32.379 24.246 25.892 1.00 18.83 93 VAL A N 1
ATOM 782 C CA A VAL A 1 96 ? 32.156 23.235 24.844 0.60 18.76 93 VAL A CA 1
ATOM 783 C CA B VAL A 1 96 ? 32.178 23.212 24.863 0.40 18.79 93 VAL A CA 1
ATOM 784 C C . VAL A 1 96 ? 33.295 23.184 23.817 1.00 18.91 93 VAL A C 1
ATOM 785 O O . VAL A 1 96 ? 33.746 22.125 23.447 1.00 18.06 93 VAL A O 1
ATOM 792 N N . ASP A 1 97 ? 33.771 24.349 23.388 1.00 17.74 94 ASP A N 1
ATOM 793 C CA . ASP A 1 97 ? 34.858 24.423 22.423 1.00 18.55 94 ASP A CA 1
ATOM 794 C C . ASP A 1 97 ? 36.137 23.787 23.019 1.00 18.98 94 ASP A C 1
ATOM 795 O O . ASP A 1 97 ? 36.938 23.193 22.277 1.00 18.02 94 ASP A O 1
ATOM 800 N N . TYR A 1 98 ? 36.337 23.897 24.332 1.00 18.90 95 TYR A N 1
ATOM 801 C CA . TYR A 1 98 ? 37.517 23.267 24.961 1.00 19.01 95 TYR A CA 1
ATOM 802 C C . TYR A 1 98 ? 37.386 21.772 24.909 1.00 18.63 95 TYR A C 1
ATOM 803 O O . TYR A 1 98 ? 38.348 21.019 24.918 1.00 20.05 95 TYR A O 1
ATOM 812 N N . GLY A 1 99 ? 36.147 21.337 24.881 1.00 20.84 96 GLY A N 1
ATOM 813 C CA . GLY A 1 99 ? 35.850 19.907 24.935 1.00 20.86 96 GLY A CA 1
ATOM 814 C C . GLY A 1 99 ? 35.054 19.439 26.139 1.00 20.52 96 GLY A C 1
ATOM 815 O O . GLY A 1 99 ? 34.826 18.231 26.292 1.00 21.16 96 GLY A O 1
ATOM 816 N N . ILE A 1 100 ? 34.562 20.355 26.961 1.00 20.23 97 ILE A N 1
ATOM 817 C CA . ILE A 1 100 ? 33.766 19.942 28.112 1.00 20.40 97 ILE A CA 1
ATOM 818 C C . ILE A 1 100 ? 32.338 19.586 27.709 1.00 21.99 97 ILE A C 1
ATOM 819 O O . ILE A 1 100 ? 31.618 20.386 27.101 1.00 22.30 97 ILE A O 1
ATOM 824 N N . ARG A 1 101 ? 31.922 18.364 28.035 1.00 22.52 98 ARG A N 1
ATOM 825 C CA . ARG A 1 101 ? 30.598 17.872 27.668 1.00 23.95 98 ARG A CA 1
ATOM 826 C C . ARG A 1 101 ? 29.601 17.921 28.850 1.00 24.68 98 ARG A C 1
ATOM 827 O O . ARG A 1 101 ? 28.374 17.969 28.656 1.00 24.69 98 ARG A O 1
ATOM 835 N N . ALA A 1 102 ? 30.119 17.888 30.084 1.00 25.20 99 ALA A N 1
ATOM 836 C CA . ALA A 1 102 ? 29.279 17.874 31.297 1.00 25.75 99 ALA A CA 1
ATOM 837 C C . ALA A 1 102 ? 30.005 18.511 32.468 1.00 26.26 99 ALA A C 1
ATOM 838 O O . ALA A 1 102 ? 31.246 18.423 32.568 1.00 25.57 99 ALA A O 1
ATOM 840 N N . ILE A 1 103 ? 29.245 19.155 33.345 1.00 25.71 100 ILE A N 1
ATOM 841 C CA . ILE A 1 103 ? 29.758 19.663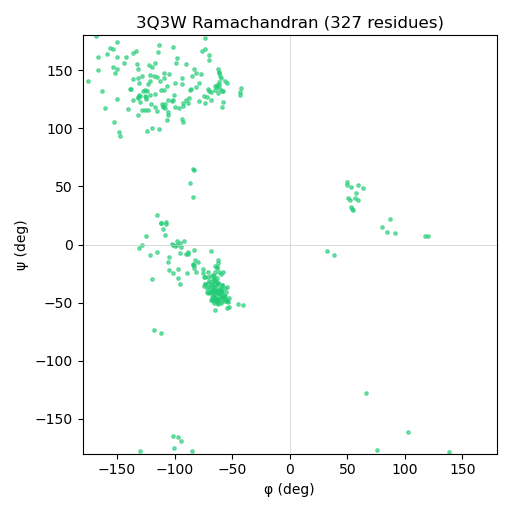 34.603 1.00 27.36 100 ILE A CA 1
ATOM 842 C C . ILE A 1 103 ? 28.925 19.087 35.751 1.00 29.51 100 ILE A C 1
ATOM 843 O O . ILE A 1 103 ? 27.706 19.100 35.686 1.00 29.92 100 ILE A O 1
ATOM 848 N N . ILE A 1 104 ? 29.594 18.570 36.778 1.00 29.73 101 ILE A N 1
ATOM 849 C CA . ILE A 1 104 ? 28.974 18.080 37.983 1.00 30.54 101 ILE A CA 1
ATOM 850 C C . ILE A 1 104 ? 29.249 19.119 39.063 1.00 32.78 101 ILE A C 1
ATOM 851 O O . ILE A 1 104 ? 30.410 19.497 39.288 1.00 32.40 101 ILE A O 1
ATOM 856 N N . ALA A 1 105 ? 28.210 19.630 39.709 1.00 33.11 102 ALA A N 1
ATOM 857 C CA . ALA A 1 105 ? 28.368 20.588 40.804 1.00 35.55 102 ALA A CA 1
ATOM 858 C C . ALA A 1 105 ? 27.147 20.449 41.700 1.00 38.27 102 ALA A C 1
ATOM 859 O O . ALA A 1 105 ? 26.192 19.810 41.298 1.00 40.06 102 ALA A O 1
ATOM 861 N N . PRO A 1 106 ? 27.162 21.054 42.897 1.00 40.14 103 PRO A N 1
ATOM 862 C CA . PRO A 1 106 ? 25.976 21.007 43.752 1.00 42.78 103 PRO A CA 1
ATOM 863 C C . PRO A 1 106 ? 24.839 21.928 43.257 1.00 43.52 103 PRO A C 1
ATOM 864 O O . PRO A 1 106 ? 23.671 21.655 43.505 1.00 44.81 103 PRO A O 1
ATOM 868 N N . SER A 1 107 ? 25.206 23.009 42.561 1.00 42.00 104 SER A N 1
ATOM 869 C CA . SER A 1 107 ? 24.270 23.945 41.997 1.00 41.32 104 SER A CA 1
ATOM 870 C C . SER A 1 107 ? 24.931 24.752 40.851 1.00 39.35 104 SER A C 1
ATOM 871 O O . SER A 1 107 ? 26.144 24.761 40.701 1.00 36.02 104 SER A O 1
ATOM 874 N N . PHE A 1 108 ? 24.081 25.399 40.049 1.00 39.20 105 PHE A N 1
ATOM 875 C CA . PHE A 1 108 ? 24.499 26.209 38.909 1.00 37.91 105 PHE A CA 1
ATOM 876 C C . PHE A 1 108 ? 23.684 27.473 38.939 1.00 39.06 105 PHE A C 1
ATOM 877 O O . PHE A 1 108 ? 22.492 27.443 39.267 1.00 40.81 105 PHE A O 1
ATOM 885 N N . ALA A 1 109 ? 24.323 28.578 38.578 1.00 38.16 106 ALA A N 1
ATOM 886 C CA . ALA A 1 109 ? 23.636 29.815 38.396 1.00 38.79 106 ALA A CA 1
ATOM 887 C C . ALA A 1 109 ? 22.558 29.585 37.337 1.00 39.21 106 ALA A C 1
ATOM 888 O O . ALA A 1 109 ? 22.817 29.003 36.296 1.00 37.43 106 ALA A O 1
ATOM 890 N N . ASP A 1 110 ? 21.343 30.032 37.628 1.00 41.09 107 ASP A N 1
ATOM 891 C CA . ASP A 1 110 ? 20.194 29.754 36.768 1.00 41.38 107 ASP A CA 1
ATOM 892 C C . ASP A 1 110 ? 20.450 30.146 35.316 1.00 39.54 107 ASP A C 1
ATOM 893 O O . ASP A 1 110 ? 20.135 29.383 34.397 1.00 38.85 107 ASP A O 1
ATOM 898 N N . ILE A 1 111 ? 21.004 31.325 35.097 1.00 38.74 108 ILE A N 1
ATOM 899 C CA . ILE A 1 111 ? 21.154 31.818 33.728 1.00 37.93 108 ILE A CA 1
ATOM 900 C C . ILE A 1 111 ? 22.145 30.928 32.948 1.00 35.24 108 ILE A C 1
ATOM 901 O O . ILE A 1 111 ? 21.861 30.484 31.845 1.00 35.38 108 ILE A O 1
ATOM 906 N N . PHE A 1 112 ? 23.281 30.624 33.557 1.00 34.34 109 PHE A N 1
ATOM 907 C CA . PHE A 1 112 ? 24.282 29.806 32.905 1.00 31.16 109 PHE A CA 1
ATOM 908 C C . PHE A 1 112 ? 23.737 28.419 32.629 1.00 30.93 109 PHE A C 1
ATOM 909 O O . PHE A 1 112 ? 23.983 27.839 31.544 1.00 27.01 109 PHE A O 1
ATOM 917 N N . LYS A 1 113 ? 22.994 27.865 33.599 1.00 31.22 110 LYS A N 1
ATOM 918 C CA . LYS A 1 113 ? 22.457 26.526 33.408 1.00 32.39 110 LYS A CA 1
ATOM 919 C C . LYS A 1 113 ? 21.642 26.447 32.093 1.00 32.42 110 LYS A C 1
ATOM 920 O O . LYS A 1 113 ? 21.829 25.510 31.300 1.00 31.40 110 LYS A O 1
ATOM 926 N N . ASN A 1 114 ? 20.752 27.408 31.883 1.00 33.68 111 ASN A N 1
ATOM 927 C CA . ASN A 1 114 ? 19.858 27.367 30.735 1.00 35.37 111 ASN A CA 1
ATOM 928 C C . ASN A 1 114 ? 20.639 27.551 29.438 1.00 33.81 111 ASN A C 1
ATOM 929 O O . ASN A 1 114 ? 20.420 26.836 28.481 1.00 32.87 111 ASN A O 1
ATOM 934 N N . ASN A 1 115 ? 21.606 28.463 29.452 1.00 33.41 112 ASN A N 1
ATOM 935 C CA . ASN A 1 115 ? 22.483 28.639 28.300 1.00 32.29 112 ASN A CA 1
ATOM 936 C C . ASN A 1 115 ? 23.312 27.425 28.021 1.00 30.22 112 ASN A C 1
ATOM 937 O O . ASN A 1 115 ? 23.545 27.093 26.846 1.00 31.22 112 ASN A O 1
ATOM 942 N N . ALA A 1 116 ? 23.798 26.778 29.073 1.00 27.59 113 ALA A N 1
ATOM 943 C CA . ALA A 1 116 ? 24.653 25.632 28.863 1.00 26.71 113 ALA A CA 1
ATOM 944 C C . ALA A 1 116 ? 23.838 24.505 28.241 1.00 27.53 113 ALA A C 1
ATOM 945 O O . ALA A 1 116 ? 24.280 23.864 27.290 1.00 28.07 113 ALA A O 1
ATOM 947 N N . LEU A 1 117 ? 22.673 24.246 28.812 1.00 29.54 114 LEU A N 1
ATOM 948 C CA . LEU A 1 117 ? 21.767 23.203 28.341 1.00 31.40 114 LEU A CA 1
ATOM 949 C C . LEU A 1 117 ? 21.349 23.486 26.914 1.00 32.45 114 LEU A C 1
ATOM 950 O O . LEU A 1 117 ? 21.304 22.574 26.089 1.00 31.79 114 LEU A O 1
ATOM 955 N N . GLY A 1 118 ? 21.119 24.758 26.617 1.00 33.02 115 GLY A N 1
ATOM 956 C CA . GLY A 1 118 ? 20.900 25.193 25.233 1.00 35.01 115 GLY A CA 1
ATOM 957 C C . GLY A 1 118 ? 22.038 24.878 24.262 1.00 34.59 115 GLY A C 1
ATOM 958 O O . GLY A 1 118 ? 21.817 24.745 23.058 1.00 35.14 115 GLY A O 1
ATOM 959 N N . ASN A 1 119 ? 23.249 24.717 24.774 1.00 34.57 116 ASN A N 1
ATOM 960 C CA . ASN A 1 119 ? 24.402 24.516 23.929 1.00 34.31 116 ASN A CA 1
ATOM 961 C C . ASN A 1 119 ? 24.919 23.120 24.041 1.00 33.62 116 ASN A C 1
ATOM 962 O O . ASN A 1 119 ? 26.024 22.825 23.584 1.00 34.21 116 ASN A O 1
ATOM 967 N N . GLY A 1 120 ? 24.119 22.247 24.640 1.00 33.29 117 GLY A N 1
ATOM 968 C CA . GLY A 1 120 ? 24.442 20.804 24.671 1.00 32.89 117 GLY A CA 1
ATOM 969 C C . GLY A 1 120 ? 25.447 20.454 25.734 1.00 30.79 117 GLY A C 1
ATOM 970 O O . GLY A 1 120 ? 25.994 19.367 25.717 1.00 33.06 117 GLY A O 1
ATOM 971 N N . LEU A 1 121 ? 25.664 21.375 26.666 1.00 29.08 118 LEU A N 1
ATOM 972 C CA . LEU A 1 121 ? 26.551 21.199 27.807 1.00 28.66 118 LEU A CA 1
ATOM 973 C C . LEU A 1 121 ? 25.711 20.678 29.002 1.00 30.16 118 LEU A C 1
ATOM 974 O O . LEU A 1 121 ? 24.959 21.436 29.589 1.00 30.48 118 LEU A O 1
ATOM 979 N N . LEU A 1 122 ? 25.826 19.394 29.337 1.00 29.53 119 LEU A N 1
ATOM 980 C CA . LEU A 1 122 ? 25.007 18.813 30.392 1.00 30.24 119 LEU A CA 1
ATOM 981 C C . LEU A 1 122 ? 25.402 19.207 31.805 1.00 30.93 119 LEU A C 1
ATOM 982 O O . LEU A 1 122 ? 26.522 18.930 32.285 1.00 31.11 119 LEU A O 1
ATOM 987 N N . THR A 1 123 ? 24.449 19.796 32.499 1.00 31.39 120 THR A N 1
ATOM 988 C CA . THR A 1 123 ? 24.669 20.300 33.835 1.00 32.81 120 THR A CA 1
ATOM 989 C C . THR A 1 123 ? 24.002 19.364 34.865 1.00 34.72 120 THR A C 1
ATOM 990 O O . THR A 1 123 ? 22.769 19.253 34.930 1.00 32.68 120 THR A O 1
ATOM 994 N N . ILE A 1 124 ? 24.853 18.686 35.630 1.00 34.84 121 ILE A N 1
ATOM 995 C CA . ILE A 1 124 ? 24.458 17.650 36.570 1.00 37.51 121 ILE A CA 1
ATOM 996 C C . ILE A 1 124 ? 24.561 18.189 37.966 1.00 39.26 121 ILE A C 1
ATOM 997 O O . ILE A 1 124 ? 25.667 18.486 38.458 1.00 37.81 121 ILE A O 1
ATOM 1002 N N . GLU A 1 125 ? 23.406 18.313 38.613 1.00 41.02 122 GLU A N 1
ATOM 1003 C CA . GLU A 1 125 ? 23.364 18.785 39.986 1.00 43.65 122 GLU A CA 1
ATOM 1004 C C . GLU A 1 125 ? 23.392 17.558 40.881 1.00 45.14 122 GLU A C 1
ATOM 1005 O O . GLU A 1 125 ? 22.530 16.675 40.739 1.00 45.72 122 GLU A O 1
ATOM 1011 N N . LEU A 1 126 ? 24.400 17.487 41.756 1.00 44.54 123 LEU A N 1
ATOM 1012 C CA . LEU A 1 126 ? 24.487 16.449 42.783 1.00 45.93 123 LEU A CA 1
ATOM 1013 C C . LEU A 1 126 ? 24.426 17.062 44.179 1.00 47.42 123 LEU A C 1
ATOM 1014 O O . LEU A 1 126 ? 24.724 18.236 44.356 1.00 47.15 123 LEU A O 1
ATOM 1019 N N . ALA A 1 127 ? 24.014 16.294 45.179 1.00 48.84 124 ALA A N 1
ATOM 1020 C CA . ALA A 1 127 ? 24.109 16.794 46.547 1.00 50.24 124 ALA A CA 1
ATOM 1021 C C . ALA A 1 127 ? 25.585 17.087 46.865 1.00 48.77 124 ALA A C 1
ATOM 1022 O O . ALA A 1 127 ? 26.481 16.396 46.379 1.00 46.60 124 ALA A O 1
ATOM 1024 N N . LYS A 1 128 ? 25.820 18.127 47.662 1.00 49.80 125 LYS A N 1
ATOM 1025 C CA A LYS A 1 128 ? 27.175 18.582 47.958 0.60 49.34 125 LYS A CA 1
ATOM 1026 C CA B LYS A 1 128 ? 27.178 18.586 47.976 0.40 49.14 125 LYS A CA 1
ATOM 1027 C C . LYS A 1 128 ? 28.035 17.454 48.518 1.00 49.83 125 LYS A C 1
ATOM 1028 O O . LYS A 1 128 ? 29.206 17.334 48.162 1.00 49.00 125 LYS A O 1
ATOM 1039 N N . ASP A 1 129 ? 27.447 16.616 49.370 1.00 52.14 126 ASP A N 1
ATOM 1040 C CA A ASP A 1 129 ? 28.159 15.437 49.881 0.60 52.82 126 ASP A CA 1
ATOM 1041 C CA B ASP A 1 129 ? 28.118 15.420 49.885 0.40 52.93 126 ASP A CA 1
ATOM 1042 C C . ASP A 1 129 ? 28.642 14.552 48.747 1.00 50.56 126 ASP A C 1
ATOM 1043 O O . ASP A 1 129 ? 29.748 14.022 48.804 1.00 49.24 126 ASP A O 1
ATOM 1052 N N . GLU A 1 130 ? 27.833 14.401 47.708 1.00 49.68 127 GLU A N 1
ATOM 1053 C CA . GLU A 1 130 ? 28.195 13.531 46.604 1.00 48.20 127 GLU A CA 1
ATOM 1054 C C . GLU A 1 130 ? 29.322 14.206 45.793 1.00 45.65 127 GLU A C 1
ATOM 1055 O O . GLU A 1 130 ? 30.270 13.537 45.404 1.00 44.65 127 GLU A O 1
ATOM 1061 N N . VAL A 1 131 ? 29.234 15.520 45.585 1.00 44.37 128 VAL A N 1
ATOM 1062 C CA . VAL A 1 131 ? 30.299 16.279 44.898 1.00 41.73 128 VAL A CA 1
ATOM 1063 C C . VAL A 1 131 ? 31.641 16.151 45.655 1.00 42.19 128 VAL A C 1
ATOM 1064 O O . VAL A 1 131 ? 32.682 15.958 45.051 1.00 39.04 128 VAL A O 1
ATOM 1068 N N . LEU A 1 132 ? 31.580 16.207 46.985 1.00 44.89 129 LEU A N 1
ATOM 1069 C CA . LEU A 1 132 ? 32.767 16.264 47.832 1.00 45.34 129 LEU A CA 1
ATOM 1070 C C . LEU A 1 132 ? 33.504 14.944 47.769 1.00 45.15 129 LEU A C 1
ATOM 1071 O O . LEU A 1 132 ? 34.746 14.880 47.699 1.00 44.30 129 LEU A O 1
ATOM 1076 N N . GLU A 1 133 ? 32.698 13.889 47.784 1.00 45.95 130 GLU A N 1
ATOM 1077 C CA . GLU A 1 133 ? 33.148 12.517 47.637 1.00 46.25 130 GLU A CA 1
ATOM 1078 C C . GLU A 1 133 ? 33.789 12.277 46.282 1.00 42.62 130 GLU A C 1
ATOM 1079 O O . GLU A 1 133 ? 34.822 11.646 46.206 1.00 41.31 130 GLU A O 1
ATOM 1085 N N . ILE A 1 134 ? 33.125 12.706 45.218 1.00 40.85 131 ILE A N 1
ATOM 1086 C CA . ILE A 1 134 ? 33.688 12.621 43.831 1.00 38.95 131 ILE A CA 1
ATOM 1087 C C . ILE A 1 134 ? 35.072 13.235 43.712 1.00 37.08 131 ILE A C 1
ATOM 1088 O O . ILE A 1 134 ? 35.970 12.575 43.270 1.00 38.61 131 ILE A O 1
ATOM 1093 N N . VAL A 1 135 ? 35.206 14.484 44.142 1.00 37.06 132 VAL A N 1
ATOM 1094 C CA . VAL A 1 135 ? 36.418 15.226 44.092 1.00 36.53 132 VAL A CA 1
ATOM 1095 C C . VAL A 1 135 ? 37.516 14.488 44.815 1.00 38.65 132 VAL A C 1
ATOM 1096 O O . VAL A 1 135 ? 38.577 14.261 44.220 1.00 37.48 132 VAL A O 1
ATOM 1100 N N . ASP A 1 136 ? 37.237 14.020 46.047 1.00 41.04 133 ASP A N 1
ATOM 1101 C CA . ASP A 1 136 ? 38.261 13.358 46.839 1.00 43.22 133 ASP A CA 1
ATOM 1102 C C . ASP A 1 136 ? 38.789 12.140 46.108 1.00 43.22 133 ASP A C 1
ATOM 1103 O O . ASP A 1 136 ? 39.989 11.936 45.963 1.00 42.76 133 ASP A O 1
ATOM 1108 N N . GLU A 1 137 ? 37.886 11.323 45.621 1.00 43.84 134 GLU A N 1
ATOM 1109 C CA . GLU A 1 137 ? 38.308 10.124 44.941 1.00 44.80 134 GLU A CA 1
ATOM 1110 C C . GLU A 1 137 ? 39.032 10.450 43.610 1.00 41.54 134 GLU A C 1
ATOM 1111 O O . GLU A 1 137 ? 39.991 9.780 43.248 1.00 41.57 134 GLU A O 1
ATOM 1117 N N . LEU A 1 138 ? 38.534 11.451 42.882 1.00 39.14 135 LEU A N 1
ATOM 1118 C CA . LEU A 1 138 ? 39.064 11.769 41.554 1.00 35.73 135 LEU A CA 1
ATOM 1119 C C . LEU A 1 138 ? 40.513 12.215 41.644 1.00 34.57 135 LEU A C 1
ATOM 1120 O O . LEU A 1 138 ? 41.367 11.864 40.812 1.00 31.69 135 LEU A O 1
ATOM 1125 N N . LY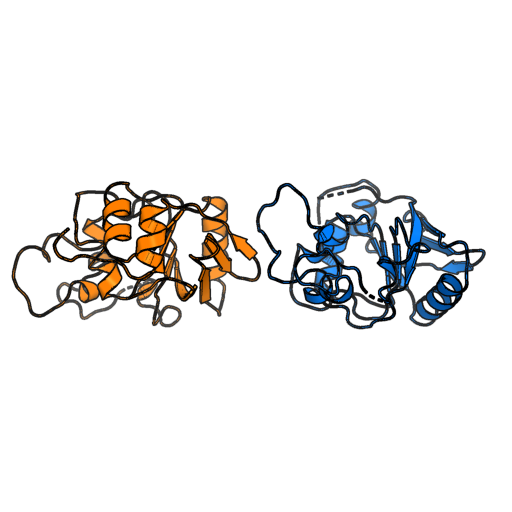S A 1 139 ? 40.788 13.005 42.661 1.00 34.27 136 LYS A N 1
ATOM 1126 C CA . LYS A 1 139 ? 42.120 13.483 42.883 1.00 34.27 136 LYS A CA 1
ATOM 1127 C C . LYS A 1 139 ? 43.052 12.368 43.230 1.00 35.27 136 LYS A C 1
ATOM 1128 O O . LYS A 1 139 ? 44.184 12.305 42.713 1.00 33.77 136 LYS A O 1
ATOM 1134 N N . LYS A 1 140 ? 42.585 11.501 44.132 1.00 36.15 137 LYS A N 1
ATOM 1135 C CA . LYS A 1 140 ? 43.359 10.353 44.549 1.00 38.26 137 LYS A CA 1
ATOM 1136 C C . LYS A 1 140 ? 43.583 9.344 43.437 1.00 37.82 137 LYS A C 1
ATOM 1137 O O . LYS A 1 140 ? 44.606 8.660 43.441 1.00 35.30 137 LYS A O 1
ATOM 1143 N N . SER A 1 141 ? 42.654 9.254 42.483 1.00 36.65 138 SER A N 1
ATOM 1144 C CA . SER A 1 141 ? 42.685 8.120 41.543 1.00 37.83 138 SER A CA 1
ATOM 1145 C C . SER A 1 141 ? 43.623 8.348 40.347 1.00 35.70 138 SER A C 1
ATOM 1146 O O . SER A 1 141 ? 43.715 9.465 39.789 1.00 33.49 138 SER A O 1
ATOM 1149 N N . GLN A 1 142 ? 44.257 7.274 39.910 1.00 35.35 139 GLN A N 1
ATOM 1150 C CA . GLN A 1 142 ? 45.017 7.315 38.668 1.00 35.46 139 GLN A CA 1
ATOM 1151 C C . GLN A 1 142 ? 44.082 7.388 37.473 1.00 33.96 139 GLN A C 1
ATOM 1152 O O . GLN A 1 142 ? 44.367 8.067 36.494 1.00 31.66 139 GLN A O 1
ATOM 1158 N N . ASP A 1 143 ? 42.962 6.687 37.556 1.00 34.34 140 ASP A N 1
ATOM 1159 C CA . ASP A 1 143 ? 42.014 6.685 36.460 1.00 34.91 140 ASP A CA 1
ATOM 1160 C C . ASP A 1 143 ? 40.977 7.774 36.695 1.00 33.51 140 ASP A C 1
ATOM 1161 O O . ASP A 1 143 ? 40.212 7.757 37.667 1.00 33.17 140 ASP A O 1
ATOM 1166 N N . LYS A 1 144 ? 40.929 8.720 35.765 1.00 31.58 141 LYS A N 1
ATOM 1167 C CA . LYS A 1 144 ? 40.155 9.913 35.968 1.00 30.04 141 LYS A CA 1
ATOM 1168 C C . LYS A 1 144 ? 38.776 9.858 35.306 1.00 30.00 141 LYS A C 1
ATOM 1169 O O . LYS A 1 144 ? 37.994 10.842 35.377 1.00 28.65 141 LYS A O 1
ATOM 1175 N N . ASN A 1 145 ? 38.489 8.744 34.630 1.00 29.33 142 ASN A N 1
ATOM 1176 C CA . ASN A 1 145 ? 37.280 8.631 33.829 1.00 27.86 142 ASN A CA 1
ATOM 1177 C C . ASN A 1 145 ? 36.057 8.538 34.698 1.00 29.66 142 ASN A C 1
ATOM 1178 O O . ASN A 1 145 ? 36.061 7.814 35.704 1.00 27.93 142 ASN A O 1
ATOM 1183 N N . ILE A 1 146 ? 35.036 9.325 34.330 1.00 30.12 143 ILE A N 1
ATOM 1184 C CA . ILE A 1 146 ? 33.703 9.219 34.859 1.00 31.47 143 ILE A CA 1
ATOM 1185 C C . ILE A 1 146 ? 32.782 8.871 33.691 1.00 32.78 143 ILE A C 1
ATOM 1186 O O . ILE A 1 146 ? 33.023 9.274 32.557 1.00 31.96 143 ILE A O 1
ATOM 1191 N N . GLU A 1 147 ? 31.759 8.060 33.939 1.00 36.42 144 GLU A N 1
ATOM 1192 C CA . GLU A 1 147 ? 30.754 7.799 32.893 1.00 37.08 144 GLU A CA 1
ATOM 1193 C C . GLU A 1 147 ? 29.400 8.385 33.264 1.00 37.97 144 GLU A C 1
ATOM 1194 O O . GLU A 1 147 ? 28.997 8.353 34.406 1.00 37.92 144 GLU A O 1
ATOM 1200 N N . ILE A 1 148 ? 28.703 8.943 32.265 1.00 37.42 145 ILE A N 1
ATOM 1201 C CA . ILE A 1 148 ? 27.408 9.593 32.489 1.00 37.42 145 ILE A CA 1
ATOM 1202 C C . ILE A 1 148 ? 26.430 9.088 31.461 1.00 37.79 145 ILE A C 1
ATOM 1203 O O . ILE A 1 148 ? 26.739 9.116 30.281 1.00 38.10 145 ILE A O 1
ATOM 1208 N N . SER A 1 149 ? 25.274 8.596 31.916 1.00 39.40 146 SER A N 1
ATOM 1209 C CA . SER A 1 149 ? 24.179 8.232 31.038 1.00 38.90 146 SER A CA 1
ATOM 1210 C C . SER A 1 149 ? 23.035 9.230 31.228 1.00 38.39 146 SER A C 1
ATOM 1211 O O . SER A 1 149 ? 22.465 9.343 32.311 1.00 38.93 146 SER A O 1
ATOM 1214 N N . LEU A 1 150 ? 22.663 9.937 30.175 1.00 37.79 147 LEU A N 1
ATOM 1215 C CA . LEU A 1 150 ? 21.536 10.871 30.274 1.00 37.86 147 LEU A CA 1
ATOM 1216 C C . LEU A 1 150 ? 20.223 10.118 30.101 1.00 40.23 147 LEU A C 1
ATOM 1217 O O . LEU A 1 150 ? 19.161 10.636 30.454 1.00 41.30 147 LEU A O 1
ATOM 1222 N N . LEU A 1 151 ? 20.282 8.901 29.558 1.00 41.45 148 LEU A N 1
ATOM 1223 C CA . LEU A 1 151 ? 19.120 8.016 29.523 1.00 43.25 148 LEU A CA 1
ATOM 1224 C C . LEU A 1 151 ? 18.713 7.590 30.907 1.00 44.81 148 LEU A C 1
ATOM 1225 O O . LEU A 1 151 ? 17.553 7.660 31.247 1.00 45.34 148 LEU A O 1
ATOM 1230 N N . GLU A 1 152 ? 19.667 7.146 31.704 1.00 44.58 149 GLU A N 1
ATOM 1231 C CA . GLU A 1 152 ? 19.349 6.656 33.028 1.00 47.88 149 GLU A CA 1
ATOM 1232 C C . GLU A 1 152 ? 19.391 7.740 34.058 1.00 47.59 149 GLU A C 1
ATOM 1233 O O . GLU A 1 152 ? 18.964 7.516 35.186 1.00 50.05 149 GLU A O 1
ATOM 1239 N N . LYS A 1 153 ? 19.858 8.916 33.652 1.00 45.02 150 LYS A N 1
ATOM 1240 C CA . LYS A 1 153 ? 20.127 10.034 34.538 1.00 44.55 150 LYS A CA 1
ATOM 1241 C C . LYS A 1 153 ? 20.964 9.580 35.731 1.00 45.09 150 LYS A C 1
ATOM 1242 O O . LYS A 1 153 ? 20.606 9.786 36.906 1.00 46.20 150 LYS A O 1
ATOM 1248 N N . ARG A 1 154 ? 22.084 8.950 35.399 1.00 44.47 151 ARG A N 1
ATOM 1249 C CA . ARG A 1 154 ? 23.065 8.467 36.386 1.00 45.36 151 ARG A CA 1
ATOM 1250 C C . ARG A 1 154 ? 24.541 8.843 36.019 1.00 42.73 151 ARG A C 1
ATOM 1251 O O . ARG A 1 154 ? 24.854 9.082 34.853 1.00 41.32 151 ARG A O 1
ATOM 1259 N N . VAL A 1 155 ? 25.398 8.909 37.042 1.00 42.17 152 VAL A N 1
ATOM 1260 C CA . VAL A 1 155 ? 26.838 9.103 36.928 1.00 40.64 152 VAL A CA 1
ATOM 1261 C C . VAL A 1 155 ? 27.554 7.931 37.587 1.00 43.10 152 VAL A C 1
ATOM 1262 O O . VAL A 1 155 ? 27.200 7.510 38.729 1.00 45.07 152 VAL A O 1
ATOM 1266 N N . PHE A 1 156 ? 28.484 7.339 36.847 1.00 42.13 153 PHE A N 1
ATOM 1267 C CA . PHE A 1 156 ? 29.155 6.120 37.267 1.00 44.35 153 PHE A CA 1
ATOM 1268 C C . PHE A 1 156 ? 30.606 6.485 37.460 1.00 45.17 153 PHE A C 1
ATOM 1269 O O . PHE A 1 156 ? 31.263 6.891 36.497 1.00 44.23 153 PHE A O 1
ATOM 1277 N N . PHE A 1 157 ? 31.096 6.401 38.694 1.00 46.84 154 PHE A N 1
ATOM 1278 C CA . PHE A 1 157 ? 32.518 6.612 38.985 1.00 46.01 154 PHE A CA 1
ATOM 1279 C C . PHE A 1 157 ? 33.032 5.475 39.864 1.00 48.86 154 PHE A C 1
ATOM 1280 O O . PHE A 1 157 ? 32.642 5.357 41.045 1.00 50.06 154 PHE A O 1
ATOM 1288 N N . LYS A 1 158 ? 33.890 4.647 39.282 1.00 49.63 155 LYS A N 1
ATOM 1289 C CA . LYS A 1 158 ? 34.394 3.454 39.949 1.00 53.51 155 LYS A CA 1
ATOM 1290 C C . LYS A 1 158 ? 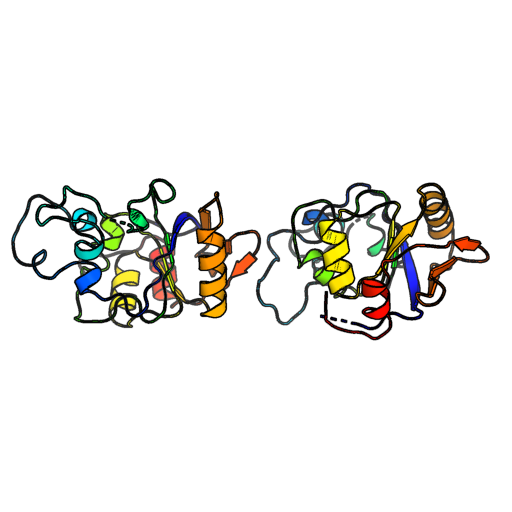33.165 2.570 40.086 1.00 56.86 155 LYS A C 1
ATOM 1291 O O . LYS A 1 158 ? 32.468 2.370 39.085 1.00 57.43 155 LYS A O 1
ATOM 1297 N N . ASP A 1 159 ? 32.884 2.087 41.301 1.00 59.76 156 ASP A N 1
ATOM 1298 C CA . ASP A 1 159 ? 31.683 1.305 41.584 1.00 62.95 156 ASP A CA 1
ATOM 1299 C C . ASP A 1 159 ? 30.504 2.098 42.194 1.00 62.72 156 ASP A C 1
ATOM 1300 O O . ASP A 1 159 ? 29.456 1.500 42.510 1.00 65.17 156 ASP A O 1
ATOM 1305 N N . LYS A 1 160 ? 30.663 3.416 42.342 1.00 60.00 157 LYS A N 1
ATOM 1306 C CA . LYS A 1 160 ? 29.624 4.286 42.903 1.00 59.80 157 LYS A CA 1
ATOM 1307 C C . LYS A 1 160 ? 28.718 4.918 41.859 1.00 57.05 157 LYS A C 1
ATOM 1308 O O . LYS A 1 160 ? 29.172 5.294 40.800 1.00 55.04 157 LYS A O 1
ATOM 1314 N N . ILE A 1 161 ? 27.431 5.045 42.186 1.00 56.98 158 ILE A N 1
ATOM 1315 C CA . ILE A 1 161 ? 26.411 5.525 41.248 1.00 54.95 158 ILE A CA 1
ATOM 1316 C C . ILE A 1 161 ? 25.670 6.666 41.891 1.00 54.42 158 ILE A C 1
ATOM 1317 O O . ILE A 1 161 ? 25.248 6.567 43.027 1.00 56.14 158 ILE A O 1
ATOM 1322 N N . PHE A 1 162 ? 25.513 7.757 41.159 1.00 52.00 159 PHE A N 1
ATOM 1323 C CA . PHE A 1 162 ? 24.782 8.896 41.638 1.00 52.02 159 PHE A CA 1
ATOM 1324 C C . PHE A 1 162 ? 23.661 9.117 40.656 1.00 51.73 159 PHE A C 1
ATOM 1325 O O . PHE A 1 162 ? 23.832 8.854 39.451 1.00 51.40 159 PHE A O 1
ATOM 1333 N N . SER A 1 163 ? 22.509 9.576 41.144 1.00 52.33 160 SER A N 1
ATOM 1334 C CA A SER A 1 163 ? 21.378 9.926 40.270 0.60 51.32 160 SER A CA 1
ATOM 1335 C CA B SER A 1 163 ? 21.402 9.924 40.252 0.40 51.38 160 SER A CA 1
ATOM 1336 C C . SER A 1 163 ? 21.208 11.430 40.219 1.00 49.39 160 SER A C 1
ATOM 1337 O O . SER A 1 163 ? 21.547 12.117 41.169 1.00 49.88 160 SER A O 1
ATOM 1342 N N . PHE A 1 164 ? 20.660 11.936 39.108 1.00 48.44 161 PHE A N 1
ATOM 1343 C CA . PHE A 1 164 ? 20.361 13.365 38.953 1.00 46.21 161 PHE A CA 1
ATOM 1344 C C . PHE A 1 164 ? 19.047 13.658 38.189 1.00 46.71 161 PHE A C 1
ATOM 1345 O O . PHE A 1 164 ? 18.517 12.835 37.462 1.00 44.94 161 PHE A O 1
ATOM 1353 N N . ASP A 1 165 ? 18.561 14.872 38.361 1.00 47.50 162 ASP A N 1
ATOM 1354 C CA . ASP A 1 165 ? 17.349 15.341 37.706 1.00 48.66 162 ASP A CA 1
ATOM 1355 C C . ASP A 1 165 ? 17.654 16.169 36.473 1.00 45.32 162 ASP A C 1
ATOM 1356 O O . ASP A 1 165 ? 18.702 16.773 36.385 1.00 43.14 162 ASP A O 1
ATOM 1361 N N . LEU A 1 166 ? 16.698 16.232 35.546 1.00 44.45 163 LEU A N 1
ATOM 1362 C CA . LEU A 1 166 ? 16.746 17.211 34.475 1.00 42.05 163 LEU A CA 1
ATOM 1363 C C . LEU A 1 166 ? 15.382 17.349 33.833 1.00 42.41 163 LEU A C 1
ATOM 1364 O O . LEU A 1 166 ? 14.725 16.345 33.519 1.00 44.87 163 LEU A O 1
ATOM 1369 N N . ASP A 1 167 ? 14.954 18.590 33.654 1.00 41.75 164 ASP A N 1
ATOM 1370 C CA . ASP A 1 167 ? 13.694 18.905 32.966 1.00 42.31 164 ASP A CA 1
ATOM 1371 C C . ASP A 1 167 ? 13.565 18.005 31.724 1.00 40.63 164 ASP A C 1
ATOM 1372 O O . ASP A 1 167 ? 14.527 17.894 30.978 1.00 37.18 164 ASP A O 1
ATOM 1377 N N . ASP A 1 168 ? 12.397 17.393 31.473 1.00 41.83 165 ASP A N 1
ATOM 1378 C CA . ASP A 1 168 ? 12.238 16.483 30.328 1.00 41.40 165 ASP A CA 1
ATOM 1379 C C . ASP A 1 168 ? 12.531 17.137 28.972 1.00 39.94 165 ASP A C 1
ATOM 1380 O O . ASP A 1 168 ? 13.047 16.485 28.058 1.00 38.33 165 ASP A O 1
ATOM 1385 N N . PHE A 1 169 ? 12.190 18.406 28.833 1.00 39.25 166 PHE A N 1
ATOM 1386 C CA . PHE A 1 169 ? 12.367 19.086 27.567 1.00 38.49 166 PHE A CA 1
ATOM 1387 C C . PHE A 1 169 ? 13.849 19.251 27.274 1.00 36.27 166 PHE A C 1
ATOM 1388 O O . PHE A 1 169 ? 14.292 18.929 26.167 1.00 35.27 166 PHE A O 1
ATOM 1396 N N . HIS A 1 170 ? 14.616 19.732 28.255 1.00 35.60 167 HIS A N 1
ATOM 1397 C CA . HIS A 1 170 ? 16.075 19.869 28.083 1.00 34.52 167 HIS A CA 1
ATOM 1398 C C . HIS A 1 170 ? 16.699 18.523 27.780 1.00 33.26 167 HIS A C 1
ATOM 1399 O O . HIS A 1 170 ? 17.593 18.424 26.954 1.00 31.22 167 HIS A O 1
ATOM 1406 N N . ARG A 1 171 ? 16.207 17.488 28.462 1.00 33.78 168 ARG A N 1
ATOM 1407 C CA . ARG A 1 171 ? 16.776 16.157 28.325 1.00 33.33 168 ARG A CA 1
ATOM 1408 C C . ARG A 1 171 ? 16.545 15.622 26.945 1.00 32.51 168 ARG A C 1
ATOM 1409 O O . ARG A 1 171 ? 17.470 15.109 26.342 1.00 31.48 168 ARG A O 1
ATOM 1417 N N . ILE A 1 172 ? 15.329 15.744 26.439 1.00 33.30 169 ILE A N 1
ATOM 1418 C CA . ILE A 1 172 ? 15.061 15.192 25.130 1.00 33.60 169 ILE A CA 1
ATOM 1419 C C . ILE A 1 172 ? 15.811 15.955 24.052 1.00 32.73 169 ILE A C 1
ATOM 1420 O O . ILE A 1 172 ? 16.258 15.324 23.113 1.00 32.74 169 ILE A O 1
ATOM 1425 N N . CYS A 1 173 ? 15.923 17.281 24.174 1.00 31.73 170 CYS A N 1
ATOM 1426 C CA . CYS A 1 173 ? 16.793 18.056 23.279 1.00 32.54 170 CYS A CA 1
ATOM 1427 C C . CYS A 1 173 ? 18.220 17.496 23.268 1.00 31.64 170 CYS A C 1
ATOM 1428 O O . CYS A 1 173 ? 18.735 17.238 22.200 1.00 33.75 170 CYS A O 1
ATOM 1431 N N . LEU A 1 174 ? 18.833 17.252 24.433 1.00 31.00 171 LEU A N 1
ATOM 1432 C CA A LEU A 1 174 ? 20.196 16.720 24.486 0.60 30.11 171 LEU A CA 1
ATOM 1433 C CA B LEU A 1 174 ? 20.200 16.720 24.474 0.40 29.78 171 LEU A CA 1
ATOM 1434 C C . LEU A 1 174 ? 20.247 15.306 23.906 1.00 31.00 171 LEU A C 1
ATOM 1435 O O . LEU A 1 174 ? 21.130 14.992 23.133 1.00 30.88 171 LEU A O 1
ATOM 1444 N N . LEU A 1 175 ? 19.289 14.451 24.281 1.00 32.11 172 LEU A N 1
ATOM 1445 C CA . LEU A 1 175 ? 19.272 13.090 23.734 1.00 34.16 172 LEU A CA 1
ATOM 1446 C C . LEU A 1 175 ? 19.139 13.030 22.197 1.00 35.33 172 LEU A C 1
ATOM 1447 O O . LEU A 1 175 ? 19.754 12.200 21.537 1.00 35.67 172 LEU A O 1
ATOM 1452 N N . GLU A 1 176 ? 18.332 13.904 21.618 1.00 36.51 173 GLU A N 1
ATOM 1453 C CA . GLU A 1 176 ? 18.154 13.906 20.171 1.00 37.78 173 GLU A CA 1
ATOM 1454 C C . GLU A 1 176 ? 18.990 14.975 19.462 1.00 38.19 173 GLU A C 1
ATOM 1455 O O . GLU A 1 176 ? 18.945 15.077 18.247 1.00 39.29 173 GLU A O 1
ATOM 1461 N N . GLY A 1 177 ? 19.739 15.771 20.212 1.00 38.09 174 GLY A N 1
ATOM 1462 C CA . GLY A 1 177 ? 20.532 16.865 19.640 1.00 39.45 174 GLY A CA 1
ATOM 1463 C C . GLY A 1 177 ? 19.639 17.846 18.897 1.00 42.15 174 GLY A C 1
ATOM 1464 O O . GLY A 1 177 ? 19.896 18.173 17.734 1.00 42.51 174 GLY A O 1
ATOM 1465 N N . LEU A 1 178 ? 18.589 18.300 19.583 1.00 44.35 175 LEU A N 1
ATOM 1466 C CA . LEU A 1 178 ? 17.622 19.240 19.028 1.00 47.22 175 LEU A CA 1
ATOM 1467 C C . LEU A 1 178 ? 17.898 20.653 19.522 1.00 48.67 175 LEU A C 1
ATOM 1468 O O . LEU A 1 178 ? 17.975 20.902 20.730 1.00 47.73 175 LEU A O 1
ATOM 1473 N N . ASP A 1 179 ? 17.976 21.582 18.574 1.00 52.28 176 ASP A N 1
ATOM 1474 C CA . ASP A 1 179 ? 18.447 22.958 18.810 1.00 54.26 176 ASP A CA 1
ATOM 1475 C C . ASP A 1 179 ? 17.389 23.941 19.344 1.00 56.34 176 ASP A C 1
ATOM 1476 O O . ASP A 1 179 ? 17.377 25.097 18.906 1.00 57.10 176 ASP A O 1
ATOM 1481 N N . ASN A 1 180 ? 16.520 23.536 20.273 1.00 58.25 177 ASN A N 1
ATOM 1482 C CA . ASN A 1 180 ? 15.281 24.325 20.515 1.00 60.62 177 ASN A CA 1
ATOM 1483 C C . ASN A 1 180 ? 15.141 25.072 21.855 1.00 61.28 177 ASN A C 1
ATOM 1484 O O . ASN A 1 180 ? 14.029 25.460 22.240 1.00 62.72 177 ASN A O 1
ATOM 1489 N N . ILE A 1 181 ? 16.256 25.293 22.543 1.00 60.69 178 ILE A N 1
ATOM 1490 C CA . ILE A 1 181 ? 16.235 25.884 23.891 1.00 60.74 178 ILE A CA 1
ATOM 1491 C C . ILE A 1 181 ? 16.457 27.401 23.844 1.00 61.01 178 ILE A C 1
ATOM 1492 O O . ILE A 1 181 ? 17.528 27.872 23.443 1.00 59.93 178 ILE A O 1
ATOM 1505 N N . GLN B 1 5 ? 41.458 67.199 18.785 1.00 44.57 2 GLN B N 1
ATOM 1506 C CA . GLN B 1 5 ? 41.133 66.122 19.715 1.00 43.58 2 GLN B CA 1
ATOM 1507 C C . GLN B 1 5 ? 41.584 64.717 19.233 1.00 41.47 2 GLN B C 1
ATOM 1508 O O . GLN B 1 5 ? 41.371 64.359 18.080 1.00 40.38 2 GLN B O 1
ATOM 1514 N N . LYS B 1 6 ? 42.199 63.917 20.099 1.00 41.10 3 LYS B N 1
ATOM 1515 C CA . LYS B 1 6 ? 42.523 62.533 19.711 1.00 39.76 3 LYS B CA 1
ATOM 1516 C C . LYS B 1 6 ? 41.281 61.641 19.879 1.00 36.65 3 LYS B C 1
ATOM 1517 O O . LYS B 1 6 ? 40.481 61.854 20.782 1.00 36.71 3 LYS B O 1
ATOM 1523 N N . PHE B 1 7 ? 41.147 60.632 19.020 1.00 34.08 4 PHE B N 1
ATOM 1524 C CA . PHE B 1 7 ? 40.180 59.553 19.251 1.00 31.00 4 PHE B CA 1
ATOM 1525 C C . PHE B 1 7 ? 40.945 58.260 19.487 1.00 30.30 4 PHE B C 1
ATOM 1526 O O . PHE B 1 7 ? 41.424 57.650 18.543 1.00 30.06 4 PHE B O 1
ATOM 1534 N N . ILE B 1 8 ? 41.116 57.875 20.743 1.00 30.60 5 ILE B N 1
ATOM 1535 C CA . ILE B 1 8 ? 41.836 56.650 21.054 1.00 30.77 5 ILE B CA 1
ATOM 1536 C C . ILE B 1 8 ? 40.823 55.674 21.615 1.00 29.94 5 ILE B C 1
ATOM 1537 O O 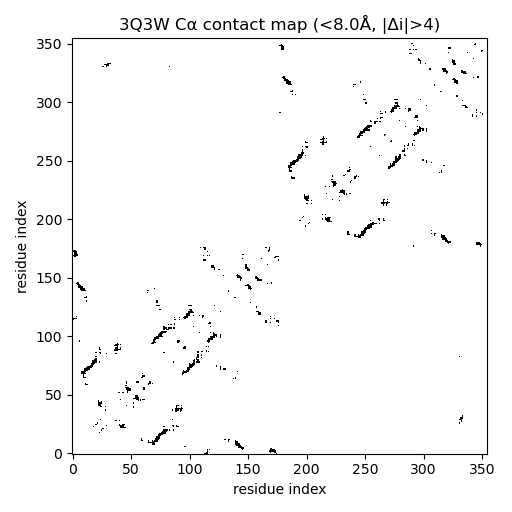. ILE B 1 8 ? 40.399 54.753 20.903 1.00 28.14 5 ILE B O 1
ATOM 1542 N N . ILE B 1 9 ? 40.425 55.877 22.869 1.00 29.92 6 ILE B N 1
ATOM 1543 C CA . ILE B 1 9 ? 39.266 55.201 23.426 1.00 29.73 6 ILE B CA 1
ATOM 1544 C C . ILE B 1 9 ? 38.209 56.228 23.790 1.00 29.04 6 ILE B C 1
ATOM 1545 O O . ILE B 1 9 ? 38.494 57.295 24.368 1.00 29.33 6 ILE B O 1
ATOM 1550 N N . HIS B 1 10 ? 36.993 55.969 23.325 1.00 26.45 7 HIS B N 1
ATOM 1551 C CA . HIS B 1 10 ? 35.892 56.796 23.692 1.00 25.38 7 HIS B CA 1
ATOM 1552 C C . HIS B 1 10 ? 34.721 55.956 24.173 1.00 24.57 7 HIS B C 1
ATOM 1553 O O . HIS B 1 10 ? 34.267 55.014 23.525 1.00 24.16 7 HIS B O 1
ATOM 1560 N N . LYS B 1 11 ? 34.276 56.346 25.348 1.00 24.42 8 LYS B N 1
ATOM 1561 C CA . LYS B 1 11 ? 33.144 55.816 26.050 1.00 24.86 8 LYS B CA 1
ATOM 1562 C C . LYS B 1 11 ? 32.104 56.874 26.054 1.00 24.43 8 LYS B C 1
ATOM 1563 O O . LYS B 1 11 ? 32.355 57.941 26.569 1.00 25.63 8 LYS B O 1
ATOM 1569 N N . GLY B 1 12 ? 30.941 56.584 25.499 1.00 21.39 9 GLY B N 1
ATOM 1570 C CA . GLY B 1 12 ? 29.932 57.615 25.372 1.00 21.28 9 GLY B CA 1
ATOM 1571 C C . GLY B 1 12 ? 28.531 57.094 25.415 1.00 18.83 9 GLY B C 1
ATOM 1572 O O . GLY B 1 12 ? 28.278 55.910 25.229 1.00 18.38 9 GLY B O 1
ATOM 1573 N N . ILE B 1 13 ? 27.615 58.012 25.691 1.00 18.55 10 ILE B N 1
ATOM 1574 C CA . ILE B 1 13 ? 26.174 57.768 25.603 1.00 17.20 10 ILE B CA 1
ATOM 1575 C C . ILE B 1 13 ? 25.807 57.672 24.124 1.00 16.96 10 ILE B C 1
ATOM 1576 O O . ILE B 1 13 ? 26.187 58.548 23.303 1.00 17.07 10 ILE B O 1
ATOM 1581 N N . ALA B 1 14 ? 25.134 56.581 23.771 1.00 16.17 11 ALA B N 1
ATOM 1582 C CA . ALA B 1 14 ? 24.793 56.265 22.414 1.00 16.89 11 ALA B CA 1
ATOM 1583 C C . ALA B 1 14 ? 23.314 56.434 22.250 1.00 16.85 11 ALA B C 1
ATOM 1584 O O . ALA B 1 14 ? 22.541 56.084 23.119 1.00 18.89 11 ALA B O 1
ATOM 1586 N N . CYS B 1 15 ? 22.895 56.911 21.102 1.00 17.74 12 CYS B N 1
ATOM 1587 C CA . CYS B 1 15 ? 21.479 57.209 20.854 1.00 18.48 12 CYS B CA 1
ATOM 1588 C C . CYS B 1 15 ? 21.105 56.585 19.529 1.00 18.35 12 CYS B C 1
ATOM 1589 O O . CYS B 1 15 ? 21.797 56.793 18.519 1.00 16.46 12 CYS B O 1
ATOM 1592 N N . PRO B 1 16 ? 20.051 55.764 19.517 1.00 18.94 13 PRO B N 1
ATOM 1593 C CA . PRO B 1 16 ? 19.680 55.156 18.255 1.00 19.31 13 PRO B CA 1
ATOM 1594 C C . PRO B 1 16 ? 18.743 56.079 17.471 1.00 19.91 13 PRO B C 1
ATOM 1595 O O . PRO B 1 16 ? 17.880 56.705 18.078 1.00 23.19 13 PRO B O 1
ATOM 1599 N N . LEU B 1 17 ? 19.024 56.280 16.181 1.00 19.18 14 LEU B N 1
ATOM 1600 C CA . LEU B 1 17 ? 18.149 57.033 15.239 1.00 20.13 14 LEU B CA 1
ATOM 1601 C C . LEU B 1 17 ? 17.778 56.061 14.165 1.00 20.37 14 LEU B C 1
ATOM 1602 O O . LEU B 1 17 ? 18.591 55.760 13.265 1.00 19.82 14 LEU B O 1
ATOM 1607 N N . GLU B 1 18 ? 16.577 55.513 14.278 1.00 21.90 15 GLU B N 1
ATOM 1608 C CA . GLU B 1 18 ? 16.151 54.401 13.480 1.00 23.84 15 GLU B CA 1
ATOM 1609 C C . GLU B 1 18 ? 15.613 54.821 12.132 1.00 25.10 15 GLU B C 1
ATOM 1610 O O . GLU B 1 18 ? 14.436 54.656 11.839 1.00 27.00 15 GLU B O 1
ATOM 1616 N N . TYR B 1 19 ? 16.490 55.392 11.306 1.00 25.47 16 TYR B N 1
ATOM 1617 C CA . TYR B 1 19 ? 16.170 55.885 9.968 1.00 26.07 16 TYR B CA 1
ATOM 1618 C C . TYR B 1 19 ? 17.319 55.501 9.047 1.00 24.83 16 TYR B C 1
ATOM 1619 O O . TYR B 1 19 ? 18.496 55.686 9.411 1.00 23.33 16 TYR B O 1
ATOM 1628 N N . ALA B 1 20 ? 16.975 54.967 7.876 1.00 23.55 17 ALA B N 1
ATOM 1629 C CA . ALA B 1 20 ? 17.924 54.721 6.812 1.00 21.97 17 ALA B CA 1
ATOM 1630 C C . ALA B 1 20 ? 17.964 55.971 5.956 1.00 22.53 17 ALA B C 1
ATOM 1631 O O . ALA B 1 20 ? 17.043 56.770 5.978 1.00 22.52 17 ALA B O 1
ATOM 1633 N N . ASN B 1 21 ? 19.083 56.148 5.280 1.00 22.39 18 ASN B N 1
ATOM 1634 C CA . ASN B 1 21 ? 19.275 57.189 4.301 1.00 23.11 18 ASN B CA 1
ATOM 1635 C C . ASN B 1 21 ? 19.072 58.539 4.961 1.00 22.49 18 ASN B C 1
ATOM 1636 O O . ASN B 1 21 ? 18.468 59.419 4.363 1.00 22.54 18 ASN B O 1
ATOM 1641 N N . ILE B 1 22 ? 19.529 58.684 6.211 1.00 21.55 19 ILE B N 1
ATOM 1642 C CA . ILE B 1 22 ? 19.549 59.975 6.900 1.00 22.80 19 ILE B CA 1
ATOM 1643 C C . ILE B 1 22 ? 20.383 60.912 6.043 1.00 24.94 19 ILE B C 1
ATOM 1644 O O . ILE B 1 22 ? 21.537 60.617 5.752 1.00 28.16 19 ILE B O 1
ATOM 1649 N N . ASP B 1 23 ? 19.835 62.027 5.611 1.00 24.80 20 ASP B N 1
ATOM 1650 C CA . ASP B 1 23 ? 20.507 62.771 4.554 1.00 24.67 20 ASP B CA 1
ATOM 1651 C C . ASP B 1 23 ? 21.041 64.134 5.025 1.00 23.77 20 ASP B C 1
ATOM 1652 O O . ASP B 1 23 ? 20.779 64.571 6.137 1.00 21.41 20 ASP B O 1
ATOM 1657 N N . THR B 1 24 ? 21.818 64.792 4.160 1.00 24.56 21 THR B N 1
ATOM 1658 C CA . THR B 1 24 ? 22.571 65.955 4.574 1.00 24.46 21 THR B CA 1
ATOM 1659 C C . THR B 1 24 ? 21.631 67.093 4.928 1.00 24.69 21 THR B C 1
ATOM 1660 O O . THR B 1 24 ? 21.959 67.906 5.772 1.00 24.17 21 THR B O 1
ATOM 1664 N N . ASP B 1 25 ? 20.444 67.112 4.346 1.00 26.88 22 ASP B N 1
ATOM 1665 C CA . ASP B 1 25 ? 19.418 68.109 4.708 1.00 29.46 22 ASP B CA 1
ATOM 1666 C C . ASP B 1 25 ? 18.761 67.892 6.034 1.00 28.06 22 ASP B C 1
ATOM 1667 O O . ASP B 1 25 ? 18.367 68.854 6.706 1.00 28.71 22 ASP B O 1
ATOM 1672 N N . GLN B 1 26 ? 18.604 66.632 6.400 1.00 25.76 23 GLN B N 1
ATOM 1673 C CA . GLN B 1 26 ? 18.125 66.307 7.716 1.00 24.92 23 GLN B CA 1
ATOM 1674 C C . GLN B 1 26 ? 19.205 66.696 8.710 1.00 23.42 23 GLN B C 1
ATOM 1675 O O . GLN B 1 26 ? 18.909 67.276 9.756 1.00 23.45 23 GLN B O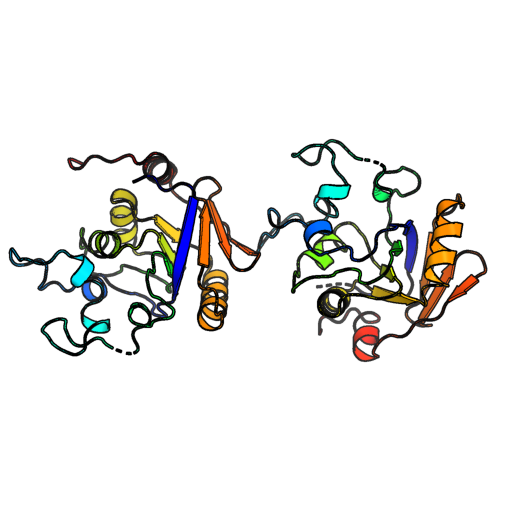 1
ATOM 1681 N N . ILE B 1 27 ? 20.463 66.401 8.371 1.00 21.80 24 ILE B N 1
ATOM 1682 C CA . ILE B 1 27 ? 21.579 66.672 9.299 1.00 20.90 24 ILE B CA 1
ATOM 1683 C C . ILE B 1 27 ? 21.710 68.190 9.566 1.00 20.94 24 ILE B C 1
ATOM 1684 O O . ILE B 1 27 ? 21.818 68.623 10.727 1.00 21.38 24 ILE B O 1
ATOM 1689 N N . ILE B 1 28 ? 21.707 68.981 8.498 1.00 22.60 25 ILE B N 1
ATOM 1690 C CA . ILE B 1 28 ? 21.768 70.409 8.610 1.00 21.71 25 ILE B CA 1
ATOM 1691 C C . ILE B 1 28 ? 21.089 71.088 7.403 1.00 22.78 25 ILE B C 1
ATOM 1692 O O . ILE B 1 28 ? 21.620 71.127 6.327 1.00 21.55 25 ILE B O 1
ATOM 1697 N N . PRO B 1 29 ? 19.893 71.637 7.614 1.00 24.36 26 PRO B N 1
ATOM 1698 C CA . PRO B 1 29 ? 19.131 72.196 6.485 1.00 25.84 26 PRO B CA 1
ATOM 1699 C C . PRO B 1 29 ? 19.816 73.360 5.764 1.00 27.46 26 PRO B C 1
ATOM 1700 O O . PRO B 1 29 ? 20.539 74.123 6.383 1.00 25.41 26 PRO B O 1
ATOM 1704 N N . LYS B 1 30 ? 19.574 73.486 4.456 1.00 29.21 27 LYS B N 1
ATOM 1705 C CA . LYS B 1 30 ? 20.409 74.339 3.612 1.00 31.49 27 LYS B CA 1
ATOM 1706 C C . LYS B 1 30 ? 20.301 75.795 3.998 1.00 31.23 27 LYS B C 1
ATOM 1707 O O . LYS B 1 30 ? 21.212 76.570 3.731 1.00 31.69 27 LYS B O 1
ATOM 1713 N N . GLN B 1 31 ? 19.193 76.161 4.628 1.00 30.15 28 GLN B N 1
ATOM 1714 C CA A GLN B 1 31 ? 19.016 77.547 5.021 0.60 31.33 28 GLN B CA 1
ATOM 1715 C CA B GLN B 1 31 ? 18.963 77.534 5.073 0.40 31.04 28 GLN B CA 1
ATOM 1716 C C . GLN B 1 31 ? 20.085 78.032 6.009 1.00 30.13 28 GLN B C 1
ATOM 1717 O O . GLN B 1 31 ? 20.366 79.244 6.091 1.00 31.23 28 GLN B O 1
ATOM 1728 N N . PHE B 1 32 ? 20.715 77.115 6.720 1.00 29.10 29 PHE B N 1
ATOM 1729 C CA . PHE B 1 32 ? 21.729 77.490 7.737 1.00 28.68 29 PHE B CA 1
ATOM 1730 C C . PHE B 1 32 ? 23.135 77.739 7.142 1.00 29.19 29 PHE B C 1
ATOM 1731 O O . PHE B 1 32 ? 24.041 78.144 7.856 1.00 29.27 29 PHE B O 1
ATOM 1739 N N . LEU B 1 33 ? 23.286 77.499 5.840 1.00 30.75 30 LEU B N 1
ATOM 1740 C CA . LEU B 1 33 ? 24.534 77.733 5.099 1.00 32.13 30 LEU B CA 1
ATOM 1741 C C . LEU B 1 33 ? 24.557 79.072 4.405 1.00 33.87 30 LEU B C 1
ATOM 1742 O O . LEU B 1 33 ? 25.516 79.365 3.708 1.00 35.47 30 LEU B O 1
ATOM 1747 N N . LEU B 1 34 ? 23.510 79.879 4.558 1.00 35.17 31 LEU B N 1
ATOM 1748 C CA . LEU B 1 34 ? 23.272 80.994 3.632 1.00 36.82 31 LEU B CA 1
ATOM 1749 C C . LEU B 1 34 ? 23.595 82.398 4.173 1.00 38.11 31 LEU B C 1
ATOM 1750 O O . LEU B 1 34 ? 23.880 83.335 3.401 1.00 39.55 31 LEU B O 1
ATOM 1755 N N . ALA B 1 35 ? 23.618 82.546 5.496 1.00 37.69 32 ALA B N 1
ATOM 1756 C CA . ALA B 1 35 ? 24.039 83.825 6.058 1.00 38.83 32 ALA B CA 1
ATOM 1757 C C . ALA B 1 35 ? 24.838 83.674 7.371 1.00 37.72 32 ALA B C 1
ATOM 1758 O O . ALA B 1 35 ? 24.815 82.647 8.026 1.00 35.48 32 ALA B O 1
ATOM 1760 N N . VAL B 1 36 ? 25.637 84.705 7.649 1.00 39.38 33 VAL B N 1
ATOM 1761 C CA . VAL B 1 36 ? 26.385 84.795 8.883 1.00 39.36 33 VAL B CA 1
ATOM 1762 C C . VAL B 1 36 ? 25.342 84.823 10.010 1.00 39.45 33 VAL B C 1
ATOM 1763 O O . VAL B 1 36 ? 24.291 85.448 9.866 1.00 39.59 33 VAL B O 1
ATOM 1767 N N . SER B 1 37 ? 25.607 84.130 11.105 1.00 39.31 34 SER B N 1
ATOM 1768 C CA . SER B 1 37 ? 24.691 84.167 12.236 1.00 40.76 34 SER B CA 1
ATOM 1769 C C . SER B 1 37 ? 25.384 83.981 13.573 1.00 41.81 34 SER B C 1
ATOM 1770 O O . SER B 1 37 ? 26.590 83.741 13.618 1.00 41.85 34 SER B O 1
ATOM 1773 N N . LYS B 1 38 ? 24.603 84.125 14.651 1.00 43.53 35 LYS B N 1
ATOM 1774 C CA A LYS B 1 38 ? 25.069 84.005 16.037 0.60 44.73 35 LYS B CA 1
ATOM 1775 C CA B LYS B 1 38 ? 25.159 84.012 16.005 0.40 44.58 35 LYS B CA 1
ATOM 1776 C C . LYS B 1 38 ? 25.335 82.551 16.447 1.00 43.47 35 LYS B C 1
ATOM 1777 O O . LYS B 1 38 ? 26.132 82.264 17.353 1.00 43.96 35 LYS B O 1
ATOM 1788 N N . GLN B 1 39 ? 24.628 81.631 15.809 1.00 42.89 36 GLN B N 1
ATOM 1789 C CA . GLN B 1 39 ? 24.601 80.251 16.275 1.00 42.16 36 GLN B CA 1
ATOM 1790 C C . GLN B 1 39 ? 25.542 79.337 15.497 1.00 40.17 36 GLN B C 1
ATOM 1791 O O . GLN B 1 39 ? 25.611 79.422 14.260 1.00 40.46 36 GLN B O 1
ATOM 1797 N N . GLY B 1 40 ? 26.231 78.451 16.216 1.00 37.31 37 GLY B N 1
ATOM 1798 C CA . GLY B 1 40 ? 27.062 77.412 15.607 1.00 35.21 37 GLY B CA 1
ATOM 1799 C C . GLY B 1 40 ? 26.175 76.341 15.021 1.00 32.66 37 GLY B C 1
ATOM 1800 O O . GLY B 1 40 ? 24.975 76.314 15.332 1.00 30.88 37 GLY B O 1
ATOM 1801 N N . PHE B 1 41 ? 26.771 75.450 14.215 1.00 30.54 38 PHE B N 1
ATOM 1802 C CA . PHE B 1 41 ? 26.034 74.455 13.445 1.00 29.09 38 PHE B CA 1
ATOM 1803 C C . PHE B 1 41 ? 25.444 73.365 14.356 1.00 27.56 38 PHE B C 1
ATOM 1804 O O . PHE B 1 41 ? 24.443 72.755 14.010 1.00 26.19 38 PHE B O 1
ATOM 1812 N N . GLY B 1 42 ? 26.016 73.165 15.540 1.00 27.76 39 GLY B N 1
ATOM 1813 C CA . GLY B 1 42 ? 25.471 72.182 16.497 1.00 27.20 39 GLY B CA 1
ATOM 1814 C C . GLY B 1 42 ? 24.029 72.439 16.943 1.00 27.29 39 GLY B C 1
ATOM 1815 O O . GLY B 1 42 ? 23.255 71.491 17.119 1.00 27.39 39 GLY B O 1
ATOM 1816 N N . LYS B 1 43 ? 23.670 73.707 17.130 1.00 28.21 40 LYS B N 1
ATOM 1817 C CA . LYS B 1 43 ? 22.301 74.050 17.485 1.00 28.94 40 LYS B CA 1
ATOM 1818 C C . LYS B 1 43 ? 21.308 73.726 16.375 1.00 26.76 40 LYS B C 1
ATOM 1819 O O . LYS B 1 43 ? 20.158 73.446 16.637 1.00 26.44 40 LYS B O 1
ATOM 1825 N N . HIS B 1 44 ? 21.776 73.721 15.133 1.00 26.68 41 HIS B N 1
ATOM 1826 C CA . HIS B 1 44 ? 20.947 73.405 13.990 1.00 24.90 41 HIS B CA 1
ATOM 1827 C C . HIS B 1 44 ? 20.899 71.939 13.666 1.00 23.57 41 HIS B C 1
ATOM 1828 O O . HIS B 1 44 ? 20.164 71.541 12.751 1.00 23.78 41 HIS B O 1
ATOM 1835 N N . LEU B 1 45 ? 21.687 71.128 14.349 1.00 22.74 42 LEU B N 1
ATOM 1836 C CA . LEU B 1 45 ? 21.777 69.736 13.969 1.00 21.18 42 LEU B CA 1
ATOM 1837 C C . LEU B 1 45 ? 20.404 69.064 14.023 1.00 21.92 42 LEU B C 1
ATOM 1838 O O . LEU B 1 45 ? 19.709 69.175 15.043 1.00 20.68 42 LEU B O 1
ATOM 1843 N N . PHE B 1 46 ? 20.046 68.325 12.962 1.00 21.49 43 PHE B N 1
ATOM 1844 C CA . PHE B 1 46 ? 18.772 67.642 12.888 1.00 20.98 43 PHE B CA 1
ATOM 1845 C C . PHE B 1 46 ? 17.563 68.524 13.113 1.00 21.19 43 PHE B C 1
ATOM 1846 O O . PHE B 1 46 ? 16.505 68.078 13.553 1.00 22.37 43 PHE B O 1
ATOM 1854 N N . HIS B 1 47 ? 17.698 69.788 12.734 1.00 23.63 44 HIS B N 1
ATOM 1855 C CA . HIS B 1 47 ? 16.675 70.808 12.964 1.00 24.33 44 HIS B CA 1
ATOM 1856 C C . HIS B 1 47 ? 15.266 70.345 12.731 1.00 25.30 44 HIS B C 1
ATOM 1857 O O . HIS B 1 47 ? 14.417 70.580 13.569 1.00 27.19 44 HIS B O 1
ATOM 1864 N N . ASP B 1 48 ? 14.994 69.767 11.574 1.00 25.66 45 ASP B N 1
ATOM 1865 C CA . ASP B 1 48 ? 13.598 69.493 11.217 1.00 27.44 45 ASP B CA 1
ATOM 1866 C C . ASP B 1 48 ? 12.996 68.421 12.129 1.00 27.86 45 ASP B C 1
ATOM 1867 O O . ASP B 1 48 ? 11.814 68.472 12.440 1.00 27.98 45 ASP B O 1
ATOM 1872 N N . LEU B 1 49 ? 13.822 67.470 12.546 1.00 27.13 46 LEU B N 1
ATOM 1873 C CA . LEU B 1 49 ? 13.412 66.413 13.474 1.00 27.26 46 LEU B CA 1
ATOM 1874 C C . LEU B 1 49 ? 13.463 66.837 14.901 1.00 27.39 46 LEU B C 1
ATOM 1875 O O . LEU B 1 49 ? 12.799 66.222 15.728 1.00 28.46 46 LEU B O 1
ATOM 1880 N N . ARG B 1 50 ? 14.232 67.884 15.202 1.00 26.33 47 ARG B N 1
ATOM 1881 C CA . ARG B 1 50 ? 14.587 68.235 16.550 1.00 26.21 47 ARG B CA 1
ATOM 1882 C C . ARG B 1 50 ? 13.706 69.277 17.219 1.00 28.70 47 ARG B C 1
ATOM 1883 O O . ARG B 1 50 ? 13.489 69.209 18.422 1.00 28.99 47 ARG B O 1
ATOM 1891 N N . TYR B 1 51 ? 13.191 70.238 16.448 1.00 29.22 48 TYR B N 1
ATOM 1892 C CA . TYR B 1 51 ? 12.393 71.315 16.971 1.00 30.62 48 TYR B CA 1
ATOM 1893 C C . TYR B 1 51 ? 10.980 71.315 16.356 1.00 32.15 48 TYR B C 1
ATOM 1894 O O . TYR B 1 51 ? 10.788 70.829 15.256 1.00 32.98 48 TYR B O 1
ATOM 1903 N N . LEU B 1 52 ? 9.996 71.832 17.062 1.00 34.29 49 LEU B N 1
ATOM 1904 C CA . LEU B 1 52 ? 8.598 71.844 16.548 1.00 36.05 49 LEU B CA 1
ATOM 1905 C C . LEU B 1 52 ? 8.186 73.178 15.888 1.00 38.60 49 LEU B C 1
ATOM 1906 O O . LEU B 1 52 ? 7.233 73.242 15.111 1.00 39.47 49 LEU B O 1
ATOM 1911 N N . ASP B 1 53 ? 8.905 74.218 16.241 1.00 39.70 50 ASP B N 1
ATOM 1912 C CA . ASP B 1 53 ? 8.730 75.522 15.673 1.00 42.92 50 ASP B CA 1
ATOM 1913 C C . ASP B 1 53 ? 9.730 75.800 14.530 1.00 43.67 50 ASP B C 1
ATOM 1914 O O . ASP B 1 53 ? 10.346 74.896 13.966 1.00 43.26 50 ASP B O 1
ATOM 1919 N N . ASP B 1 54 ? 9.826 77.070 14.166 1.00 46.71 51 ASP B N 1
ATOM 1920 C CA . ASP B 1 54 ? 10.776 77.559 13.208 1.00 47.64 51 ASP B CA 1
ATOM 1921 C C . ASP B 1 54 ? 11.937 78.309 13.905 1.00 48.31 51 ASP B C 1
ATOM 1922 O O . ASP B 1 54 ? 12.955 78.590 13.267 1.00 47.74 51 ASP B O 1
ATOM 1927 N N . LYS B 1 55 ? 11.799 78.596 15.208 1.00 49.07 52 LYS B N 1
ATOM 1928 C CA . LYS B 1 55 ? 12.813 79.372 15.949 1.00 49.47 52 LYS B CA 1
ATOM 1929 C C . LYS B 1 55 ? 13.681 78.582 16.944 1.00 48.26 52 LYS B C 1
ATOM 1930 O O . LYS B 1 55 ? 14.333 79.161 17.817 1.00 48.93 52 LYS B O 1
ATOM 1936 N N . GLU B 1 56 ? 13.723 77.259 16.804 1.00 46.07 53 GLU B N 1
ATOM 1937 C CA . GLU B 1 56 ? 14.599 76.429 17.638 1.00 44.35 53 GLU B CA 1
ATOM 1938 C C . GLU B 1 56 ? 14.406 76.556 19.178 1.00 44.14 53 GLU B C 1
ATOM 1939 O O . GLU B 1 56 ? 15.368 76.545 19.933 1.00 42.54 53 GLU B O 1
ATOM 1945 N N . SER B 1 57 ? 13.154 76.653 19.625 1.00 44.66 54 SER B N 1
ATOM 1946 C CA . SER B 1 57 ? 12.852 76.734 21.073 1.00 44.57 54 SER B CA 1
ATOM 1947 C C . SER B 1 57 ? 11.985 75.614 21.615 1.00 44.28 54 SER B C 1
ATOM 1948 O O . SER B 1 57 ? 11.993 75.344 22.818 1.00 45.37 54 SER B O 1
ATOM 1951 N N . VAL B 1 58 ? 11.121 75.090 20.752 1.00 43.20 55 VAL B N 1
ATOM 1952 C CA . VAL B 1 58 ? 10.227 74.055 21.135 1.00 42.18 55 VAL B CA 1
ATOM 1953 C C . VAL B 1 58 ? 10.951 72.811 20.687 1.00 39.78 55 VAL B C 1
ATOM 1954 O O . VAL B 1 58 ? 11.190 72.663 19.489 1.00 40.13 55 VAL B O 1
ATOM 1958 N N . LEU B 1 59 ? 11.306 71.946 21.644 1.00 38.07 56 LEU B N 1
ATOM 1959 C CA . LEU B 1 59 ? 11.881 70.642 21.356 1.00 35.52 56 LEU B CA 1
ATOM 1960 C C . LEU B 1 59 ? 10.859 69.625 20.941 1.00 34.70 56 LEU B C 1
ATOM 1961 O O . LEU B 1 59 ? 9.757 69.546 21.471 1.00 36.79 56 LEU B O 1
ATOM 1966 N N . ASN B 1 60 ? 11.201 68.824 19.961 1.00 32.87 57 ASN B N 1
ATOM 1967 C CA . ASN B 1 60 ? 10.354 67.722 19.639 1.00 33.11 57 ASN B CA 1
ATOM 1968 C C . ASN B 1 60 ? 10.739 66.549 20.572 1.00 32.43 57 ASN B C 1
ATOM 1969 O O . ASN B 1 60 ? 11.766 65.912 20.375 1.00 30.22 57 ASN B O 1
ATOM 1987 N N . ASP B 1 62 ? 9.700 63.606 20.789 1.00 32.07 59 ASP B N 1
ATOM 1988 C CA . ASP B 1 62 ? 9.633 62.321 20.138 1.00 31.31 59 ASP B CA 1
ATOM 1989 C C . ASP B 1 62 ? 10.939 62.011 19.427 1.00 28.96 59 ASP B C 1
ATOM 1990 O O . ASP B 1 62 ? 11.153 60.856 18.976 1.00 29.65 59 ASP B O 1
ATOM 1995 N N . PHE B 1 63 ? 11.856 63.005 19.349 1.00 27.20 60 PHE B N 1
ATOM 1996 C CA . PHE B 1 63 ? 13.161 62.807 18.713 1.00 24.02 60 PHE B CA 1
ATOM 1997 C C . PHE B 1 63 ? 14.149 62.326 19.795 1.00 22.76 60 PHE B C 1
ATOM 1998 O O . PHE B 1 63 ? 14.274 62.965 20.834 1.00 21.48 60 PHE B O 1
ATOM 2006 N N . ASN B 1 64 ? 14.795 61.175 19.581 1.00 22.87 61 ASN B N 1
ATOM 2007 C CA . ASN B 1 64 ? 15.523 60.524 20.713 1.00 22.77 61 ASN B CA 1
ATOM 2008 C C . ASN B 1 64 ? 16.614 61.383 21.353 1.00 22.73 61 ASN B C 1
ATOM 2009 O O . ASN B 1 64 ? 16.789 61.349 22.556 1.00 21.28 61 ASN B O 1
ATOM 2014 N N . LEU B 1 65 ? 17.316 62.196 20.547 1.00 22.79 62 LEU B N 1
ATOM 2015 C CA . LEU B 1 65 ? 18.385 63.040 21.070 1.00 22.12 62 LEU B CA 1
ATOM 2016 C C . LEU B 1 65 ? 17.928 64.082 22.063 1.00 22.49 62 LEU B C 1
ATOM 2017 O O . LEU B 1 65 ? 18.735 64.574 22.839 1.00 21.85 62 LEU B O 1
ATOM 2022 N N . ASN B 1 66 ? 16.633 64.402 22.065 1.00 23.55 63 ASN B N 1
ATOM 2023 C CA . ASN B 1 66 ? 16.029 65.341 23.013 1.00 24.31 63 ASN B CA 1
ATOM 2024 C C . ASN B 1 66 ? 15.539 64.709 24.346 1.00 24.43 63 ASN B C 1
ATOM 2025 O O . ASN B 1 66 ? 15.124 65.419 25.242 1.00 24.99 63 ASN B O 1
ATOM 2030 N N . LYS B 1 67 ? 15.557 63.383 24.417 1.00 23.32 64 LYS B N 1
ATOM 2031 C CA . LYS B 1 67 ? 15.025 62.664 25.593 1.00 24.08 64 LYS B CA 1
ATOM 2032 C C . LYS B 1 67 ? 16.084 62.635 26.663 1.00 22.84 64 LYS B C 1
ATOM 2033 O O . LYS B 1 67 ? 17.272 62.596 26.385 1.00 21.70 64 LYS B O 1
ATOM 2039 N N . LYS B 1 68 ? 15.627 62.597 27.890 1.00 23.98 65 LYS B N 1
ATOM 2040 C CA . LYS B 1 68 ? 16.492 62.672 29.046 1.00 24.89 65 LYS B CA 1
ATOM 2041 C C . LYS B 1 68 ? 17.456 61.517 29.065 1.00 23.57 65 LYS B C 1
ATOM 2042 O O . LYS B 1 68 ? 18.618 61.727 29.397 1.00 20.18 65 LYS B O 1
ATOM 2048 N N . GLU B 1 69 ? 16.993 60.321 28.656 1.00 21.67 66 GLU B N 1
ATOM 2049 C CA . GLU B 1 69 ? 17.822 59.149 28.647 1.00 21.31 66 GLU B CA 1
ATOM 2050 C C . GLU B 1 69 ? 18.976 59.291 27.655 1.00 20.16 66 GLU B C 1
ATOM 2051 O O . GLU B 1 69 ? 19.971 58.604 27.795 1.00 18.68 66 GLU B O 1
ATOM 2057 N N . TYR B 1 70 ? 18.874 60.235 26.694 1.00 20.23 67 TYR B N 1
ATOM 2058 C CA . TYR B 1 70 ? 19.949 60.444 25.741 1.00 19.40 67 TYR B CA 1
ATOM 2059 C C . TYR B 1 70 ? 20.686 61.772 25.874 1.00 20.01 67 TYR B C 1
ATOM 2060 O O . TYR B 1 70 ? 21.410 62.183 24.938 1.00 19.17 67 TYR B O 1
ATOM 2069 N N . GLN B 1 71 ? 20.549 62.406 27.038 1.00 20.01 68 GLN B N 1
ATOM 2070 C CA . GLN B 1 71 ? 21.402 63.557 27.342 1.00 22.40 68 GLN B CA 1
ATOM 2071 C C . GLN B 1 71 ? 22.870 63.230 27.262 1.00 21.23 68 GLN B C 1
ATOM 2072 O O . GLN B 1 71 ? 23.280 62.143 27.639 1.00 21.28 68 GLN B O 1
ATOM 2078 N N . ASN B 1 72 ? 23.644 64.178 26.729 1.00 21.11 69 ASN B N 1
ATOM 2079 C CA A ASN B 1 72 ? 25.097 64.022 26.523 0.50 20.84 69 ASN B CA 1
ATOM 2080 C CA B ASN B 1 72 ? 25.064 64.051 26.530 0.50 20.91 69 ASN B CA 1
ATOM 2081 C C . ASN B 1 72 ? 25.496 62.949 25.522 1.00 20.05 69 ASN B C 1
ATOM 2082 O O . ASN B 1 72 ? 26.599 62.359 25.633 1.00 19.24 69 ASN B O 1
ATOM 2091 N N . SER B 1 73 ? 24.650 62.706 24.525 1.00 18.77 70 SER B N 1
ATOM 2092 C CA . SER B 1 73 ? 24.964 61.716 23.499 1.00 19.28 70 SER B CA 1
ATOM 2093 C C . SER B 1 73 ? 26.187 62.160 22.677 1.00 19.03 70 SER B C 1
ATOM 2094 O O . SER B 1 73 ? 26.305 63.330 22.319 1.00 18.09 70 SER B O 1
ATOM 2097 N N . SER B 1 74 ? 27.119 61.222 22.484 1.00 18.56 71 SER B N 1
ATOM 2098 C CA . SER B 1 74 ? 28.340 61.464 21.685 1.00 18.79 71 SER B CA 1
ATOM 2099 C C . SER B 1 74 ? 28.586 60.363 20.651 1.00 18.10 71 SER B C 1
ATOM 2100 O O . SER B 1 74 ? 29.548 60.401 19.855 1.00 16.92 71 SER B O 1
ATOM 2103 N N . ILE B 1 75 ? 27.718 59.367 20.686 1.00 18.54 72 ILE B N 1
ATOM 2104 C CA . ILE B 1 75 ? 27.644 58.309 19.665 1.00 17.15 72 ILE B CA 1
ATOM 2105 C C . ILE B 1 75 ? 26.231 58.198 19.100 1.00 17.20 72 ILE B C 1
ATOM 2106 O O . ILE B 1 75 ? 25.227 58.098 19.871 1.00 17.40 72 ILE B O 1
ATOM 2111 N N . LEU B 1 76 ? 26.116 58.128 17.771 1.00 15.04 73 LEU B N 1
ATOM 2112 C CA . LEU B 1 76 ? 24.831 57.830 17.149 1.00 16.37 73 LEU B CA 1
ATOM 2113 C C . LEU B 1 76 ? 24.884 56.444 16.568 1.00 16.59 73 LEU B C 1
ATOM 2114 O O . LEU B 1 76 ? 25.928 55.969 16.093 1.00 18.92 73 LEU B O 1
ATOM 2119 N N . VAL B 1 77 ? 23.750 55.781 16.586 1.00 17.79 74 VAL B N 1
ATOM 2120 C CA . VAL B 1 77 ? 23.641 54.486 15.913 1.00 16.34 74 VAL B CA 1
ATOM 2121 C C . VAL B 1 77 ? 22.454 54.628 14.957 1.00 17.32 74 VAL B C 1
ATOM 2122 O O . VAL B 1 77 ? 21.330 54.990 15.425 1.00 19.05 74 VAL B O 1
ATOM 2126 N N . SER B 1 78 ? 22.658 54.316 13.670 1.00 16.48 75 SER B N 1
ATOM 2127 C CA A SER B 1 78 ? 21.626 54.516 12.659 0.50 17.28 75 SER B CA 1
ATOM 2128 C CA B SER B 1 78 ? 21.633 54.519 12.638 0.50 17.53 75 SER B CA 1
ATOM 2129 C C . SER B 1 78 ? 21.632 53.393 11.641 1.00 18.39 75 SER B C 1
ATOM 2130 O O . SER B 1 78 ? 22.415 52.450 11.747 1.00 18.16 75 SER B O 1
ATOM 2135 N N . PHE B 1 79 ? 20.725 53.494 10.675 1.00 19.41 76 PHE B N 1
ATOM 2136 C CA . PHE B 1 79 ? 20.610 52.524 9.633 1.00 19.21 76 PHE B CA 1
ATOM 2137 C C . PHE B 1 79 ? 21.412 52.927 8.385 1.00 19.55 76 PHE B C 1
ATOM 2138 O O . PHE B 1 79 ? 22.216 53.884 8.442 1.00 18.26 76 PHE B O 1
ATOM 2146 N N . GLU B 1 80 ? 21.190 52.211 7.275 1.00 19.72 77 GLU B N 1
ATOM 2147 C CA A GLU B 1 80 ? 22.116 52.221 6.128 0.70 20.45 77 GLU B CA 1
ATOM 2148 C CA B GLU B 1 80 ? 22.089 52.226 6.100 0.30 20.31 77 GLU B CA 1
ATOM 2149 C C . GLU B 1 80 ? 22.175 53.583 5.457 1.00 19.98 77 GLU B C 1
ATOM 2150 O O . GLU B 1 80 ? 21.241 54.391 5.559 1.00 18.38 77 GLU B O 1
ATOM 2161 N N . ASN B 1 81 ? 23.276 53.809 4.755 1.00 20.04 78 ASN B N 1
ATOM 2162 C CA A ASN B 1 81 ? 23.406 54.992 3.866 0.50 20.04 78 ASN B CA 1
ATOM 2163 C CA B ASN B 1 81 ? 23.397 55.023 3.892 0.50 20.13 78 ASN B CA 1
ATOM 2164 C C . ASN B 1 81 ? 23.289 56.318 4.670 1.00 19.15 78 ASN B C 1
ATOM 2165 O O . ASN B 1 81 ? 22.671 57.360 4.204 1.00 19.95 78 ASN B O 1
ATOM 2174 N N . PHE B 1 82 ? 23.880 56.327 5.877 1.00 17.70 79 PHE B N 1
ATOM 2175 C CA . PHE B 1 82 ? 23.933 57.551 6.669 1.00 15.34 79 PHE B CA 1
ATOM 2176 C C . PHE B 1 82 ? 24.748 58.646 5.923 1.00 16.34 79 PHE B C 1
ATOM 2177 O O . PHE B 1 82 ? 25.883 58.414 5.455 1.00 14.88 79 PHE B O 1
ATOM 2185 N N . GLY B 1 83 ? 24.166 59.839 5.839 1.00 15.75 80 GLY B N 1
ATOM 2186 C CA . GLY B 1 83 ? 24.830 60.996 5.250 1.00 17.64 80 GLY B CA 1
ATOM 2187 C C . GLY B 1 83 ? 24.672 61.129 3.750 1.00 18.66 80 GLY B C 1
ATOM 2188 O O . GLY B 1 83 ? 25.468 61.811 3.070 1.00 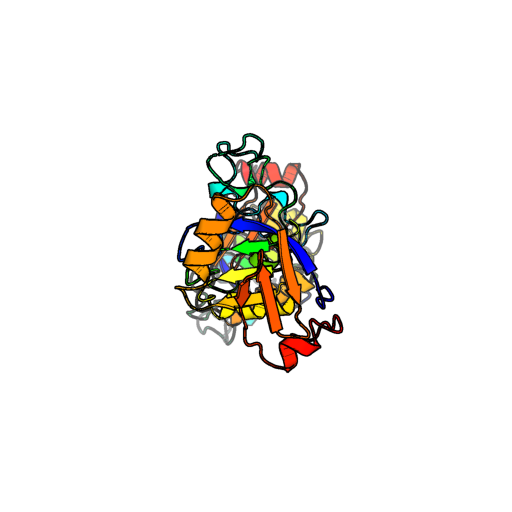19.86 80 GLY B O 1
ATOM 2189 N N . SER B 1 84 ? 23.626 60.499 3.237 1.00 20.11 81 SER B N 1
ATOM 2190 C CA A SER B 1 84 ? 23.334 60.552 1.829 0.50 20.99 81 SER B CA 1
ATOM 2191 C CA B SER B 1 84 ? 23.278 60.558 1.829 0.50 21.35 81 SER B CA 1
ATOM 2192 C C . SER B 1 84 ? 22.898 61.976 1.415 1.00 23.05 81 SER B C 1
ATOM 2193 O O . SER B 1 84 ? 22.647 62.845 2.252 1.00 22.22 81 SER B O 1
ATOM 2198 N N . GLY B 1 85 ? 22.867 62.217 0.120 1.00 25.35 82 GLY B N 1
ATOM 2199 C CA . GLY B 1 85 ? 22.246 63.461 -0.405 1.00 28.77 82 GLY B CA 1
ATOM 2200 C C . GLY B 1 85 ? 23.248 64.491 -0.814 1.00 30.40 82 GLY B C 1
ATOM 2201 O O . GLY B 1 85 ? 24.406 64.163 -1.047 1.00 30.53 82 GLY B O 1
ATOM 2202 N N . SER B 1 86 ? 22.792 65.744 -0.923 1.00 34.25 83 SER B N 1
ATOM 2203 C CA . SER B 1 86 ? 23.599 66.754 -1.575 1.00 36.49 83 SER B CA 1
ATOM 2204 C C . SER B 1 86 ? 24.897 66.834 -0.791 1.00 36.45 83 SER B C 1
ATOM 2205 O O . SER B 1 86 ? 24.908 66.617 0.432 1.00 35.69 83 SER B O 1
ATOM 2208 N N . SER B 1 87 ? 26.007 67.051 -1.507 1.00 37.26 84 SER B N 1
ATOM 2209 C CA A SER B 1 87 ? 27.311 67.108 -0.853 0.60 37.10 84 SER B CA 1
ATOM 2210 C CA B SER B 1 87 ? 27.323 67.135 -0.885 0.40 36.84 84 SER B CA 1
ATOM 2211 C C . SER B 1 87 ? 27.338 68.336 0.016 1.00 37.39 84 SER B C 1
ATOM 2212 O O . SER B 1 87 ? 27.012 69.446 -0.433 1.00 37.34 84 SER B O 1
ATOM 2217 N N . ARG B 1 88 ? 27.723 68.141 1.261 1.00 35.94 85 ARG B N 1
ATOM 2218 C CA . ARG B 1 88 ? 27.597 69.234 2.187 1.00 36.85 85 ARG B CA 1
ATOM 2219 C C . ARG B 1 88 ? 28.707 69.095 3.163 1.00 36.60 85 ARG B C 1
ATOM 2220 O O . ARG B 1 88 ? 28.605 68.327 4.155 1.00 34.52 85 ARG B O 1
ATOM 2228 N N . GLU B 1 89 ? 29.776 69.834 2.901 1.00 37.34 86 GLU B N 1
ATOM 2229 C CA . GLU B 1 89 ? 30.994 69.535 3.602 1.00 38.13 86 GLU B CA 1
ATOM 2230 C C . GLU B 1 89 ? 30.902 69.857 5.101 1.00 36.84 86 GLU B C 1
ATOM 2231 O O . GLU B 1 89 ? 31.762 69.429 5.848 1.00 38.62 86 GLU B O 1
ATOM 2237 N N . HIS B 1 90 ? 29.781 70.462 5.529 1.00 35.00 87 HIS B N 1
ATOM 2238 C CA A HIS B 1 90 ? 29.644 70.807 6.944 0.60 33.50 87 HIS B CA 1
ATOM 2239 C CA B HIS B 1 90 ? 29.489 70.936 6.871 0.40 33.96 87 HIS B CA 1
ATOM 2240 C C . HIS B 1 90 ? 28.450 70.118 7.662 1.00 32.06 87 HIS B C 1
ATOM 2241 O O . HIS B 1 90 ? 28.067 70.513 8.791 1.00 30.58 87 HIS B O 1
ATOM 2254 N N . ALA B 1 91 ? 27.891 69.062 7.057 1.00 28.99 88 ALA B N 1
ATOM 2255 C CA . ALA B 1 91 ? 27.082 68.125 7.815 1.00 26.16 88 ALA B CA 1
ATOM 2256 C C . ALA B 1 91 ? 27.938 67.425 8.929 1.00 24.13 88 ALA B C 1
ATOM 2257 O O . ALA B 1 91 ? 27.496 67.328 10.092 1.00 22.59 88 ALA B O 1
ATOM 2259 N N . PRO B 1 92 ? 29.180 67.017 8.612 1.00 24.29 89 PRO B N 1
ATOM 2260 C CA . PRO B 1 92 ? 30.042 66.537 9.716 1.00 23.20 89 PRO B CA 1
ATOM 2261 C C . PRO B 1 92 ? 30.270 67.586 10.786 1.00 23.36 89 PRO B C 1
ATOM 2262 O O . PRO B 1 92 ? 30.232 67.276 11.990 1.00 23.88 89 PRO B O 1
ATOM 2266 N N . TRP B 1 93 ? 30.473 68.832 10.391 1.00 23.55 90 TRP B N 1
ATOM 2267 C CA A TRP B 1 93 ? 30.703 69.871 11.380 0.60 23.09 90 TRP B CA 1
ATOM 2268 C CA B TRP B 1 93 ? 30.724 69.861 11.374 0.40 24.10 90 TRP B CA 1
ATOM 2269 C C . TRP B 1 93 ? 29.509 70.008 12.307 1.00 22.89 90 TRP B C 1
ATOM 2270 O O . TRP B 1 93 ? 29.687 70.215 13.501 1.00 21.27 90 TRP B O 1
ATOM 2291 N N . ALA B 1 94 ? 28.284 69.945 11.761 1.00 21.04 91 ALA B N 1
ATOM 2292 C CA . ALA B 1 94 ? 27.097 70.086 12.610 1.00 20.61 91 ALA B CA 1
ATOM 2293 C C . ALA B 1 94 ? 27.124 68.969 13.697 1.00 18.64 91 ALA B C 1
ATOM 2294 O O . ALA B 1 94 ? 26.863 69.181 14.861 1.00 19.35 91 ALA B O 1
ATOM 2296 N N . LEU B 1 95 ? 27.421 67.769 13.270 1.00 18.65 92 LEU B N 1
ATOM 2297 C CA . LEU B 1 95 ? 27.502 66.661 14.175 1.00 16.45 92 LEU B CA 1
ATOM 2298 C C . LEU B 1 95 ? 28.620 66.827 15.230 1.00 17.49 92 LEU B C 1
ATOM 2299 O O . LEU B 1 95 ? 28.381 66.735 16.410 1.00 18.18 92 LEU B O 1
ATOM 2304 N N . VAL B 1 96 ? 29.825 67.141 14.791 1.00 18.58 93 VAL B N 1
ATOM 2305 C CA . VAL B 1 96 ? 30.928 67.424 15.720 1.00 20.68 93 VAL B CA 1
ATOM 2306 C C . VAL B 1 96 ? 30.626 68.568 16.709 1.00 22.19 93 VAL B C 1
ATOM 2307 O O . VAL B 1 96 ? 30.848 68.411 17.899 1.00 21.75 93 VAL B O 1
ATOM 2311 N N . ASP B 1 97 ? 30.066 69.684 16.237 1.00 22.70 94 ASP B N 1
ATOM 2312 C CA . ASP B 1 97 ? 29.824 70.827 17.108 1.00 23.47 94 ASP B CA 1
ATOM 2313 C C . ASP B 1 97 ? 28.782 70.441 18.175 1.00 22.45 94 ASP B C 1
ATOM 2314 O O . ASP B 1 97 ? 28.867 70.887 19.281 1.00 22.36 94 ASP B O 1
ATOM 2319 N N . TYR B 1 98 ? 27.852 69.555 17.831 1.00 20.59 95 TYR B N 1
ATOM 2320 C CA . TYR B 1 98 ? 26.869 69.072 18.795 1.00 19.76 95 TYR B CA 1
ATOM 2321 C C . TYR B 1 98 ? 27.471 68.155 19.838 1.00 19.70 95 TYR B C 1
ATOM 2322 O O . TYR B 1 98 ? 26.964 68.127 20.961 1.00 21.09 95 TYR B O 1
ATOM 2331 N N . GLY B 1 99 ? 28.565 67.457 19.480 1.00 21.60 96 GLY B N 1
ATOM 2332 C CA . GLY B 1 99 ? 29.302 66.569 20.410 1.00 20.20 96 GLY B CA 1
ATOM 2333 C C . GLY B 1 99 ? 29.379 65.140 19.995 1.00 19.86 96 GLY B C 1
ATOM 2334 O O . GLY B 1 99 ? 29.847 64.316 20.795 1.00 20.13 96 GLY B O 1
ATOM 2335 N N . ILE B 1 100 ? 28.914 64.820 18.777 1.00 18.81 97 ILE B N 1
ATOM 2336 C CA . ILE B 1 100 ? 28.979 63.453 18.266 1.00 17.94 97 ILE B CA 1
ATOM 2337 C C . ILE B 1 100 ? 30.416 63.221 17.899 1.00 18.76 97 ILE B C 1
ATOM 2338 O O . ILE B 1 100 ? 31.038 64.067 17.234 1.00 20.06 97 ILE B O 1
ATOM 2343 N N . ARG B 1 101 ? 30.972 62.122 18.413 1.00 18.95 98 ARG B N 1
ATOM 2344 C CA A ARG B 1 101 ? 32.356 61.713 18.151 0.60 19.28 98 ARG B CA 1
ATOM 2345 C CA B ARG B 1 101 ? 32.353 61.708 18.158 0.40 19.34 98 ARG B CA 1
ATOM 2346 C C . ARG B 1 101 ? 32.402 60.533 17.214 1.00 18.67 98 ARG B C 1
ATOM 2347 O O . ARG B 1 101 ? 33.424 60.284 16.584 1.00 17.91 98 ARG B O 1
ATOM 2362 N N . ALA B 1 102 ? 31.319 59.746 17.174 1.00 17.60 99 ALA B N 1
ATOM 2363 C CA . ALA B 1 102 ? 31.297 58.515 16.358 1.00 18.22 99 ALA B CA 1
ATOM 2364 C C . ALA B 1 102 ? 29.890 58.266 15.903 1.00 17.58 99 ALA B C 1
ATOM 2365 O O . ALA B 1 102 ? 28.922 58.671 16.624 1.00 17.18 99 ALA B O 1
ATOM 2367 N N . ILE B 1 103 ? 29.762 57.620 14.747 1.00 17.08 100 ILE B N 1
ATOM 2368 C CA . ILE B 1 103 ? 28.455 57.139 14.262 1.00 16.15 100 ILE B CA 1
ATOM 2369 C C . ILE B 1 103 ? 28.648 55.693 13.866 1.00 16.65 100 ILE B C 1
ATOM 2370 O O . ILE B 1 103 ? 29.594 55.355 13.131 1.00 16.02 100 ILE B O 1
ATOM 2375 N N . ILE B 1 104 ? 27.776 54.876 14.390 1.00 15.32 101 ILE B N 1
ATOM 2376 C CA . ILE B 1 104 ? 27.683 53.461 14.030 1.00 14.95 101 ILE B CA 1
ATOM 2377 C C . ILE B 1 104 ? 26.503 53.189 13.061 1.00 15.19 101 ILE B C 1
ATOM 2378 O O . ILE B 1 104 ? 25.315 53.465 13.358 1.00 16.87 101 ILE B O 1
ATOM 2383 N N . ALA B 1 105 ? 26.798 52.612 11.908 1.00 16.00 102 ALA B N 1
ATOM 2384 C CA . ALA B 1 105 ? 25.764 52.310 10.901 1.00 15.25 102 ALA B CA 1
ATOM 2385 C C . ALA B 1 105 ? 26.199 51.206 10.014 1.00 16.18 102 ALA B C 1
ATOM 2386 O O . ALA B 1 105 ? 27.376 50.869 10.023 1.00 15.38 102 ALA B O 1
ATOM 2388 N N . PRO B 1 106 ? 25.268 50.667 9.181 1.00 17.25 103 PRO B N 1
ATOM 2389 C CA . PRO B 1 106 ? 25.693 49.581 8.294 1.00 18.88 103 PRO B CA 1
ATOM 2390 C C . PRO B 1 106 ? 26.504 50.121 7.142 1.00 19.21 103 PRO B C 1
ATOM 2391 O O . PRO B 1 106 ? 27.307 49.399 6.630 1.00 20.70 103 PRO B O 1
ATOM 2395 N N . SER B 1 107 ? 26.306 51.396 6.792 1.00 19.31 104 SER B N 1
ATOM 2396 C CA . SER B 1 107 ? 27.010 52.052 5.688 1.00 19.77 104 SER B CA 1
ATOM 2397 C C . SER B 1 107 ? 26.813 53.560 5.769 1.00 19.37 104 SER B C 1
ATOM 2398 O O . SER B 1 107 ? 25.890 54.040 6.410 1.00 18.76 104 SER B O 1
ATOM 2401 N N . PHE B 1 108 ? 27.692 54.259 5.075 1.00 19.17 105 PHE B N 1
ATOM 2402 C CA . PHE B 1 108 ? 27.660 55.724 4.968 1.00 19.80 105 PHE B CA 1
ATOM 2403 C C . PHE B 1 108 ? 27.803 56.140 3.500 1.00 20.64 105 PHE B C 1
ATOM 2404 O O . PHE B 1 108 ? 28.466 55.442 2.739 1.00 21.31 105 PHE B O 1
ATOM 2412 N N . ALA B 1 109 ? 27.236 57.282 3.112 1.00 20.06 106 ALA B N 1
ATOM 2413 C CA . ALA B 1 109 ? 27.491 57.808 1.800 1.00 22.04 106 ALA B CA 1
ATOM 2414 C C . ALA B 1 109 ? 28.970 58.116 1.726 1.00 22.83 106 ALA B C 1
ATOM 2415 O O . ALA B 1 109 ? 29.532 58.644 2.662 1.00 24.35 106 ALA B O 1
ATOM 2417 N N . ASP B 1 110 ? 29.607 57.787 0.613 1.00 23.76 107 ASP B N 1
ATOM 2418 C CA A ASP B 1 110 ? 31.065 57.864 0.526 0.60 24.74 107 ASP B CA 1
ATOM 2419 C CA B ASP B 1 110 ? 31.059 57.910 0.509 0.40 24.54 107 ASP B CA 1
ATOM 2420 C C . ASP B 1 110 ? 31.522 59.320 0.720 1.00 24.19 107 ASP B C 1
ATOM 2421 O O . ASP B 1 110 ? 32.515 59.552 1.364 1.00 24.02 107 ASP B O 1
ATOM 2430 N N . ILE B 1 111 ? 30.783 60.271 0.185 1.00 24.45 108 ILE B N 1
ATOM 2431 C CA . ILE B 1 111 ? 31.227 61.690 0.272 1.00 25.08 108 ILE B CA 1
ATOM 2432 C C . ILE B 1 111 ? 31.201 62.100 1.726 1.00 23.50 108 ILE B C 1
ATOM 2433 O O . ILE B 1 111 ? 32.166 62.733 2.237 1.00 22.98 108 ILE B O 1
ATOM 2438 N N . PHE B 1 112 ? 30.117 61.725 2.405 1.00 22.31 109 PHE B N 1
ATOM 2439 C CA . PHE B 1 112 ? 29.973 62.061 3.819 1.00 22.20 109 PHE B CA 1
ATOM 2440 C C . PHE B 1 112 ? 31.058 61.404 4.633 1.00 21.29 109 PHE B C 1
ATOM 2441 O O . PHE B 1 112 ? 31.668 62.031 5.445 1.00 20.56 109 PHE B O 1
ATOM 2449 N N . LYS B 1 113 ? 31.274 60.116 4.406 1.00 21.53 110 LYS B N 1
ATOM 2450 C CA . LYS B 1 113 ? 32.276 59.399 5.123 1.00 22.90 110 LYS B CA 1
ATOM 2451 C C . LYS B 1 113 ? 33.633 60.085 5.011 1.00 23.48 110 LYS B C 1
ATOM 2452 O O . LYS B 1 113 ? 34.341 60.259 6.023 1.00 22.35 110 LYS B O 1
ATOM 2458 N N . ASN B 1 114 ? 34.027 60.449 3.798 1.00 24.01 111 ASN B N 1
ATOM 2459 C CA . ASN B 1 114 ? 35.374 60.998 3.631 1.00 26.99 111 ASN B CA 1
ATOM 2460 C C . ASN B 1 114 ? 35.477 62.376 4.248 1.00 26.43 111 ASN B C 1
ATOM 2461 O O . ASN B 1 114 ? 36.462 62.696 4.939 1.00 27.46 111 ASN B O 1
ATOM 2466 N N . ASN B 1 115 ? 34.422 63.163 4.146 1.00 26.24 112 ASN B N 1
ATOM 2467 C CA . ASN B 1 115 ? 34.364 64.443 4.920 1.00 25.61 112 ASN B CA 1
ATOM 2468 C C . ASN B 1 115 ? 34.368 64.309 6.476 1.00 24.86 112 ASN B C 1
ATOM 2469 O O . ASN B 1 115 ? 35.026 65.101 7.195 1.00 25.26 112 ASN B O 1
ATOM 2474 N N . ALA B 1 116 ? 33.648 63.314 6.992 1.00 21.40 113 ALA B N 1
ATOM 2475 C CA . ALA B 1 116 ? 33.570 63.082 8.439 1.00 21.67 113 ALA B CA 1
ATOM 2476 C C . ALA B 1 116 ? 34.925 62.667 9.007 1.00 22.74 113 ALA B C 1
ATOM 2477 O O . ALA B 1 116 ? 35.434 63.271 9.940 1.00 21.49 113 ALA B O 1
ATOM 2479 N N . LEU B 1 117 ? 35.542 61.662 8.375 1.00 23.56 114 LEU B N 1
ATOM 2480 C CA . LEU B 1 117 ? 36.812 61.166 8.820 1.00 24.96 114 LEU B CA 1
ATOM 2481 C C . LEU B 1 117 ? 37.890 62.230 8.729 1.00 28.02 114 LEU B C 1
ATOM 2482 O O . LEU B 1 117 ? 38.817 62.193 9.494 1.00 29.44 114 LEU B O 1
ATOM 2487 N N . GLY B 1 118 ? 37.775 63.169 7.804 1.00 29.72 115 GLY B N 1
ATOM 2488 C CA . GLY B 1 118 ? 38.739 64.257 7.712 1.00 31.96 115 GLY B CA 1
ATOM 2489 C C . GLY B 1 118 ? 38.529 65.383 8.709 1.00 32.68 115 GLY B C 1
ATOM 2490 O O . GLY B 1 118 ? 39.420 66.227 8.882 1.00 33.94 115 GLY B O 1
ATOM 2491 N N . ASN B 1 119 ? 37.357 65.416 9.329 1.00 32.05 116 ASN B N 1
ATOM 2492 C CA . ASN B 1 119 ? 36.971 66.427 10.281 1.00 32.64 116 ASN B CA 1
ATOM 2493 C C . ASN B 1 119 ? 36.758 65.841 11.687 1.00 31.27 116 ASN B C 1
ATOM 2494 O O . ASN B 1 119 ? 35.991 66.367 12.468 1.00 31.28 116 ASN B O 1
ATOM 2499 N N . GLY B 1 120 ? 37.398 64.729 12.020 1.00 30.16 117 GLY B N 1
ATOM 2500 C CA . GLY B 1 120 ? 37.421 64.287 13.396 1.00 29.48 117 GLY B CA 1
ATOM 2501 C C . GLY B 1 120 ? 36.234 63.466 13.857 1.00 27.77 117 GLY B C 1
ATOM 2502 O O . GLY B 1 120 ? 36.135 63.172 15.042 1.00 31.41 117 GLY B O 1
ATOM 2503 N N . LEU B 1 121 ? 35.389 63.030 12.934 1.00 24.45 118 LEU B N 1
ATOM 2504 C CA . LEU B 1 121 ? 34.197 62.251 13.224 1.00 20.52 118 LEU B CA 1
ATOM 2505 C C . LEU B 1 121 ? 34.364 60.817 12.731 1.00 19.88 118 LEU B C 1
ATOM 2506 O O . LEU B 1 121 ? 34.489 60.586 11.529 1.00 19.75 118 LEU B O 1
ATOM 2511 N N . LEU B 1 122 ? 34.327 59.857 13.630 1.00 18.27 119 LEU B N 1
ATOM 2512 C CA . LEU B 1 122 ? 34.608 58.448 13.254 1.00 17.67 119 LEU B CA 1
ATOM 2513 C C . LEU B 1 122 ? 33.332 57.754 12.784 1.00 18.72 119 LEU B C 1
ATOM 2514 O O . LEU B 1 122 ? 32.301 57.677 13.523 1.00 19.63 119 LEU B O 1
ATOM 2519 N N . THR B 1 123 ? 33.399 57.182 11.591 1.00 19.25 120 THR B N 1
ATOM 2520 C CA . THR B 1 123 ? 32.277 56.494 10.983 1.00 19.26 120 THR B CA 1
ATOM 2521 C C . THR B 1 123 ? 32.639 55.037 11.042 1.00 20.28 120 THR B C 1
ATOM 2522 O O . THR B 1 123 ? 33.674 54.644 10.480 1.00 24.01 120 THR B O 1
ATOM 2526 N N . ILE B 1 124 ? 31.836 54.274 11.778 1.00 18.95 121 ILE B N 1
ATOM 2527 C CA . ILE B 1 124 ? 32.043 52.836 12.012 1.00 18.68 121 ILE B CA 1
ATOM 2528 C C . ILE B 1 124 ? 30.996 52.047 11.249 1.00 18.67 121 ILE B C 1
ATOM 2529 O O . ILE B 1 124 ? 29.808 52.232 11.504 1.00 19.68 121 ILE B O 1
ATOM 2534 N N . GLU B 1 125 ? 31.410 51.163 10.345 1.00 19.46 122 GLU B N 1
ATOM 2535 C CA . GLU B 1 125 ? 30.488 50.298 9.635 1.00 20.09 122 GLU B CA 1
ATOM 2536 C C . GLU B 1 125 ? 30.485 48.914 10.289 1.00 19.12 122 GLU B C 1
ATOM 2537 O O . GLU B 1 125 ? 31.530 48.285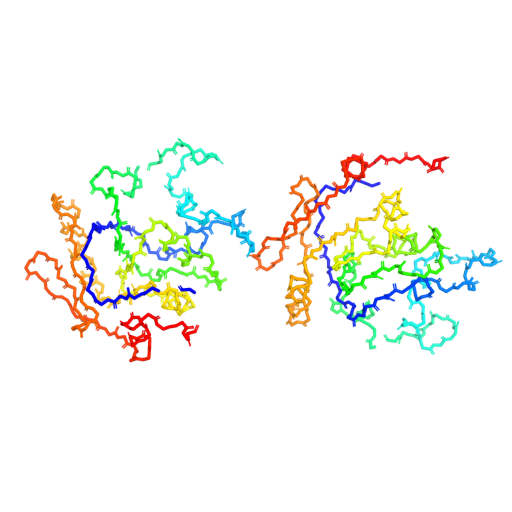 10.427 1.00 19.32 122 GLU B O 1
ATOM 2543 N N . LEU B 1 126 ? 29.327 48.501 10.795 1.00 17.83 123 LEU B N 1
ATOM 2544 C CA . LEU B 1 126 ? 29.154 47.156 11.343 1.00 16.73 123 LEU B CA 1
ATOM 2545 C C . LEU B 1 126 ? 28.176 46.452 10.438 1.00 18.63 123 LEU B C 1
ATOM 2546 O O . LEU B 1 126 ? 27.524 47.090 9.619 1.00 18.59 123 LEU B O 1
ATOM 2551 N N . ALA B 1 127 ? 28.064 45.139 10.540 1.00 19.84 124 ALA B N 1
ATOM 2552 C CA . ALA B 1 127 ? 27.028 44.482 9.810 1.00 21.30 124 ALA B CA 1
ATOM 2553 C C . ALA B 1 127 ? 25.660 44.975 10.279 1.00 21.66 124 ALA B C 1
ATOM 2554 O O . ALA B 1 127 ? 25.467 45.286 11.442 1.00 22.41 124 ALA B O 1
ATOM 2556 N N . LYS B 1 128 ? 24.694 44.948 9.392 1.00 23.58 125 LYS B N 1
ATOM 2557 C CA . LYS B 1 128 ? 23.318 45.348 9.697 1.00 24.52 125 LYS B CA 1
ATOM 2558 C C . LYS B 1 128 ? 22.686 44.583 10.859 1.00 23.93 125 LYS B C 1
ATOM 2559 O O . LYS B 1 128 ? 22.032 45.164 11.720 1.00 22.75 125 LYS B O 1
ATOM 2565 N N . ASP B 1 129 ? 22.866 43.271 10.895 1.00 25.57 126 ASP B N 1
ATOM 2566 C CA . ASP B 1 129 ? 22.369 42.479 12.049 1.00 26.24 126 ASP B CA 1
ATOM 2567 C C . ASP B 1 129 ? 23.032 42.887 13.355 1.00 24.20 126 ASP B C 1
ATOM 2568 O O . ASP B 1 129 ? 22.414 42.843 14.405 1.00 25.62 126 ASP B O 1
ATOM 2573 N N . GLU B 1 130 ? 24.291 43.296 13.300 1.00 23.43 127 GLU B N 1
ATOM 2574 C CA . GLU B 1 130 ? 24.925 43.849 14.467 1.00 22.44 127 GLU B CA 1
ATOM 2575 C C . GLU B 1 130 ? 24.314 45.195 14.864 1.00 20.31 127 GLU B C 1
ATOM 2576 O O . GLU B 1 130 ? 24.088 45.504 16.051 1.00 20.11 127 GLU B O 1
ATOM 2582 N N . VAL B 1 131 ? 24.106 46.041 13.877 1.00 20.14 128 VAL B N 1
ATOM 2583 C CA . VAL B 1 131 ? 23.541 47.325 14.157 1.00 19.11 128 VAL B CA 1
ATOM 2584 C C . VAL B 1 131 ? 22.150 47.132 14.782 1.00 19.64 128 VAL B C 1
ATOM 2585 O O . VAL B 1 131 ? 21.785 47.847 15.712 1.00 18.47 128 VAL B O 1
ATOM 2589 N N . LEU B 1 132 ? 21.366 46.186 14.245 1.00 21.05 129 LEU B N 1
ATOM 2590 C CA . LEU B 1 132 ? 20.031 45.971 14.735 1.00 21.66 129 LEU B CA 1
ATOM 2591 C C . LEU B 1 132 ? 20.043 45.466 16.175 1.00 23.48 129 LEU B C 1
ATOM 2592 O O . LEU B 1 132 ? 19.153 45.784 16.940 1.00 24.31 129 LEU B O 1
ATOM 2597 N N . GLU B 1 133 ? 21.042 44.668 16.545 1.00 24.01 130 GLU B N 1
ATOM 2598 C CA . GLU B 1 133 ? 21.113 44.143 17.906 1.00 26.01 130 GLU B CA 1
ATOM 2599 C C . GLU B 1 133 ? 21.541 45.248 18.869 1.00 24.01 130 GLU B C 1
ATOM 2600 O O . GLU B 1 133 ? 21.059 45.348 19.990 1.00 22.89 130 GLU B O 1
ATOM 2606 N N . ILE B 1 134 ? 22.391 46.143 18.411 1.00 22.12 131 ILE B N 1
ATOM 2607 C CA . ILE B 1 134 ? 22.845 47.235 19.266 1.00 20.58 131 ILE B CA 1
ATOM 2608 C C . ILE B 1 134 ? 21.674 48.185 19.463 1.00 20.29 131 ILE B C 1
ATOM 2609 O O . ILE B 1 134 ? 21.432 48.657 20.559 1.00 19.60 131 ILE B O 1
ATOM 2614 N N . VAL B 1 135 ? 20.922 48.448 18.401 1.00 19.79 132 VAL B N 1
ATOM 2615 C CA . VAL B 1 135 ? 19.786 49.356 18.511 1.00 20.13 132 VAL B CA 1
ATOM 2616 C C . VAL B 1 135 ? 18.720 48.820 19.470 1.00 22.23 132 VAL B C 1
ATOM 2617 O O . VAL B 1 135 ? 18.191 49.568 20.299 1.00 22.56 132 VAL B O 1
ATOM 2621 N N . ASP B 1 136 ? 18.380 47.532 19.335 1.00 24.02 133 ASP B N 1
ATOM 2622 C CA . ASP B 1 136 ? 17.354 46.929 20.157 1.00 27.76 133 ASP B CA 1
ATOM 2623 C C . ASP B 1 136 ? 17.737 47.021 21.651 1.00 27.92 133 ASP B C 1
ATOM 2624 O O . ASP B 1 136 ? 16.952 47.437 22.495 1.00 28.55 133 ASP B O 1
ATOM 2629 N N . GLU B 1 137 ? 18.950 46.606 21.969 1.00 27.74 134 GLU B N 1
ATOM 2630 C CA . GLU B 1 137 ? 19.432 46.659 23.339 1.00 28.37 134 GLU B CA 1
ATOM 2631 C C . GLU B 1 137 ? 19.560 48.090 23.862 1.00 26.73 134 GLU B C 1
ATOM 2632 O O . GLU B 1 137 ? 19.254 48.370 25.028 1.00 26.51 134 GLU B O 1
ATOM 2638 N N . LEU B 1 138 ? 20.042 48.999 23.014 1.00 23.35 135 LEU B N 1
ATOM 2639 C CA . LEU B 1 138 ? 20.101 50.409 23.387 1.00 22.59 135 LEU B CA 1
ATOM 2640 C C . LEU B 1 138 ? 18.732 50.983 23.780 1.00 21.89 135 LEU B C 1
ATOM 2641 O O . LEU B 1 138 ? 18.645 51.680 24.773 1.00 22.50 135 LEU B O 1
ATOM 2646 N N . LYS B 1 139 ? 17.677 50.670 23.027 1.00 21.78 136 LYS B N 1
ATOM 2647 C CA . LYS B 1 139 ? 16.343 51.168 23.337 1.00 23.73 136 LYS B CA 1
ATOM 2648 C C . LYS B 1 139 ? 15.811 50.614 24.646 1.00 24.82 136 LYS B C 1
ATOM 2649 O O . LYS B 1 139 ? 15.152 51.323 25.403 1.00 26.09 136 LYS B O 1
ATOM 2655 N N . LYS B 1 140 ? 16.126 49.365 24.938 1.00 25.17 137 LYS B N 1
ATOM 2656 C CA . LYS B 1 140 ? 15.612 48.730 26.147 1.00 27.26 137 LYS B CA 1
ATOM 2657 C C . LYS B 1 140 ? 16.424 49.027 27.411 1.00 26.91 137 LYS B C 1
ATOM 2658 O O . LYS B 1 140 ? 15.965 48.775 28.524 1.00 27.12 137 LYS B O 1
ATOM 2664 N N . SER B 1 141 ? 17.637 49.491 27.238 1.00 24.93 138 SER B N 1
ATOM 2665 C CA . SER B 1 141 ? 18.583 49.520 28.345 1.00 26.36 138 SER B CA 1
ATOM 2666 C C . SER B 1 141 ? 18.599 50.859 29.091 1.00 25.09 138 SER B C 1
ATOM 2667 O O . SER B 1 141 ? 18.571 51.931 28.502 1.00 25.01 138 SER B O 1
ATOM 2670 N N . GLN B 1 142 ? 18.669 50.779 30.415 1.00 25.98 139 GLN B N 1
ATOM 2671 C CA . GLN B 1 142 ? 18.836 51.955 31.245 1.00 26.71 139 GLN B CA 1
ATOM 2672 C C . GLN B 1 142 ? 20.246 52.567 31.017 1.00 25.41 139 GLN B C 1
ATOM 2673 O O . GLN B 1 142 ? 20.430 53.762 31.222 1.00 25.44 139 GLN B O 1
ATOM 2679 N N . ASP B 1 143 ? 21.214 51.702 30.714 1.00 24.46 140 ASP B N 1
ATOM 2680 C CA . ASP B 1 143 ? 22.612 52.041 30.449 1.00 25.01 140 ASP B CA 1
ATOM 2681 C C . ASP B 1 143 ? 22.866 52.225 28.944 1.00 21.47 140 ASP B C 1
ATOM 2682 O O . ASP B 1 143 ? 22.825 51.256 28.161 1.00 22.27 140 ASP B O 1
ATOM 2687 N N . LYS B 1 144 ? 23.061 53.458 28.540 1.00 18.45 141 LYS B N 1
ATOM 2688 C CA . LYS B 1 144 ? 23.250 53.808 27.113 1.00 19.01 141 LYS B CA 1
ATOM 2689 C C . LYS B 1 144 ? 24.703 53.830 26.658 1.00 18.82 141 LYS B C 1
ATOM 2690 O O . LYS B 1 144 ? 24.978 54.142 25.528 1.00 18.31 141 LYS B O 1
ATOM 2696 N N . ASN B 1 145 ? 25.643 53.477 27.533 1.00 21.56 142 ASN B N 1
ATOM 2697 C CA . ASN B 1 145 ? 27.081 53.589 27.199 1.00 22.39 142 ASN B CA 1
ATOM 2698 C C . ASN B 1 145 ? 27.551 52.594 26.169 1.00 22.21 142 ASN B C 1
ATOM 2699 O O . ASN B 1 145 ? 27.273 51.387 26.263 1.00 21.92 142 ASN B O 1
ATOM 2704 N N . ILE B 1 146 ? 28.266 53.103 25.184 1.00 19.29 143 ILE B N 1
ATOM 2705 C CA . ILE B 1 146 ? 29.000 52.266 24.254 1.00 19.60 143 ILE B CA 1
ATOM 2706 C C . ILE B 1 146 ? 30.472 52.711 24.331 1.00 19.40 143 ILE B C 1
ATOM 2707 O O . ILE B 1 146 ? 30.759 53.913 24.406 1.00 20.18 143 ILE B O 1
ATOM 2712 N N . GLU B 1 147 ? 31.387 51.759 24.327 1.00 19.25 144 GLU B N 1
ATOM 2713 C CA . GLU B 1 147 ? 32.815 52.055 24.341 1.00 20.40 144 GLU B CA 1
ATOM 2714 C C . GLU B 1 147 ? 33.429 51.645 23.016 1.00 19.87 144 GLU B C 1
ATOM 2715 O O . GLU B 1 147 ? 33.153 50.558 22.483 1.00 19.19 144 GLU B O 1
ATOM 2721 N N . ILE B 1 148 ? 34.238 52.542 22.456 1.00 20.48 145 ILE B N 1
ATOM 2722 C CA . ILE B 1 148 ? 34.861 52.339 21.148 1.00 20.37 145 ILE B CA 1
ATOM 2723 C C . ILE B 1 148 ? 36.365 52.487 21.272 1.00 21.70 145 ILE B C 1
ATOM 2724 O O . ILE B 1 148 ? 36.850 53.534 21.748 1.00 22.42 145 ILE B O 1
ATOM 2729 N N . SER B 1 149 ? 37.107 51.458 20.831 1.00 22.40 146 SER B N 1
ATOM 2730 C CA . SER B 1 149 ? 38.561 51.564 20.749 1.00 22.86 146 SER B CA 1
ATOM 2731 C C . SER B 1 149 ? 39.003 51.696 19.298 1.00 22.01 146 SER B C 1
ATOM 2732 O O . SER B 1 149 ? 38.922 50.771 18.552 1.00 21.10 146 SER B O 1
ATOM 2735 N N . LEU B 1 150 ? 39.439 52.867 18.875 1.00 22.49 147 LEU B N 1
ATOM 2736 C CA . LEU B 1 150 ? 39.975 52.952 17.509 1.00 22.54 147 LEU B CA 1
ATOM 2737 C C . LEU B 1 150 ? 41.372 52.314 17.463 1.00 24.16 147 LEU B C 1
ATOM 2738 O O . LEU B 1 150 ? 41.824 51.871 16.405 1.00 24.20 147 LEU B O 1
ATOM 2743 N N . LEU B 1 151 ? 42.038 52.197 18.621 1.00 25.07 148 LEU B N 1
ATOM 2744 C CA . LEU B 1 151 ? 43.317 51.521 18.685 1.00 26.85 148 LEU B CA 1
ATOM 2745 C C . LEU B 1 151 ? 43.115 50.047 18.273 1.00 26.70 148 LEU B C 1
ATOM 2746 O O . LEU B 1 151 ? 43.831 49.545 17.388 1.00 27.23 148 LEU B O 1
ATOM 2751 N N . GLU B 1 152 ? 42.080 49.401 18.836 1.00 25.46 149 GLU B N 1
ATOM 2752 C CA . GLU B 1 152 ? 41.782 47.957 18.557 1.00 25.65 149 GLU B CA 1
ATOM 2753 C C . GLU B 1 152 ? 40.750 47.764 17.456 1.00 24.47 149 GLU B C 1
ATOM 2754 O O . GLU B 1 152 ? 40.529 46.646 17.026 1.00 21.44 149 GLU B O 1
ATOM 2760 N N . LYS B 1 153 ? 40.136 48.852 16.986 1.00 22.95 150 LYS B N 1
ATOM 2761 C CA . LYS B 1 153 ? 39.052 48.766 15.996 1.00 22.73 150 LYS B CA 1
ATOM 2762 C C . LYS B 1 153 ? 37.974 47.825 16.489 1.00 21.76 150 LYS B C 1
ATOM 2763 O O . LYS B 1 153 ? 37.529 46.905 15.798 1.00 21.28 150 LYS B O 1
ATOM 2769 N N . ARG B 1 154 ? 37.575 48.076 17.725 1.00 21.00 151 ARG B N 1
ATOM 2770 C CA . ARG B 1 154 ? 36.496 47.355 18.392 1.00 20.54 151 ARG B CA 1
ATOM 2771 C C . ARG B 1 154 ? 35.438 48.305 18.991 1.00 19.46 151 ARG B C 1
ATOM 2772 O O . ARG B 1 154 ? 35.749 49.385 19.466 1.00 21.45 151 ARG B O 1
ATOM 2780 N N . VAL B 1 155 ? 34.187 47.882 18.957 1.00 19.60 152 VAL B N 1
ATOM 2781 C CA . VAL B 1 155 ? 33.091 48.479 19.710 1.00 18.78 152 VAL B CA 1
ATOM 2782 C C . VAL B 1 155 ? 32.682 47.499 20.829 1.00 18.75 152 VAL B C 1
ATOM 2783 O O . VAL B 1 155 ? 32.504 46.290 20.580 1.00 18.47 152 VAL B O 1
ATOM 2787 N N . PHE B 1 156 ? 32.530 48.016 22.035 1.00 20.12 153 PHE B N 1
ATOM 2788 C CA . PHE B 1 156 ? 32.233 47.172 23.220 1.00 22.24 153 PHE B CA 1
ATOM 2789 C C . PHE B 1 156 ? 30.841 47.619 23.727 1.00 22.85 153 PHE B C 1
ATOM 2790 O O . PHE B 1 156 ? 30.614 48.775 24.077 1.00 22.86 153 PHE B O 1
ATOM 2798 N N . PHE B 1 157 ? 29.901 46.703 23.704 1.00 23.13 154 PHE B N 1
ATOM 2799 C CA . PHE B 1 157 ? 28.526 47.005 24.139 1.00 23.82 154 PHE B CA 1
ATOM 2800 C C . PHE B 1 157 ? 27.919 45.761 24.691 1.00 24.97 154 PHE B C 1
ATOM 2801 O O . PHE B 1 157 ? 27.913 44.686 24.024 1.00 22.64 154 PHE B O 1
ATOM 2809 N N . LYS B 1 158 ? 27.452 45.918 25.915 1.00 29.02 155 LYS B N 1
ATOM 2810 C CA . LYS B 1 158 ? 26.783 44.862 26.658 1.00 32.74 155 LYS B CA 1
ATOM 2811 C C . LYS B 1 158 ? 27.559 43.513 26.669 1.00 33.91 155 LYS B C 1
ATOM 2812 O O . LYS B 1 158 ? 26.996 42.427 26.375 1.00 35.21 155 LYS B O 1
ATOM 2818 N N . ASP B 1 159 ? 28.837 43.593 27.029 1.00 34.30 156 ASP B N 1
ATOM 2819 C CA . ASP B 1 159 ? 29.692 42.403 27.007 1.00 35.65 156 ASP B CA 1
ATOM 2820 C C . ASP B 1 159 ? 29.717 41.688 25.608 1.00 33.53 156 ASP B C 1
ATOM 2821 O O . ASP B 1 159 ? 29.858 40.445 25.518 1.00 32.49 156 ASP B O 1
ATOM 2826 N N . LYS B 1 160 ? 29.545 42.429 24.517 1.00 30.46 157 LYS B N 1
ATOM 2827 C CA . LYS B 1 160 ? 29.879 41.853 23.187 1.00 29.93 157 LYS B CA 1
ATOM 2828 C C . LYS B 1 160 ? 30.913 42.755 22.539 1.00 26.79 157 LYS B C 1
ATOM 2829 O O . LYS B 1 160 ? 30.954 43.952 22.788 1.00 26.99 157 LYS B O 1
ATOM 2835 N N . ILE B 1 161 ? 31.695 42.186 21.649 1.00 24.94 158 ILE B N 1
ATOM 2836 C CA . ILE B 1 161 ? 32.706 42.923 20.942 1.00 23.67 158 ILE B CA 1
ATOM 2837 C C . ILE B 1 161 ? 32.416 42.831 19.473 1.00 23.43 158 ILE B C 1
ATOM 2838 O O . ILE B 1 161 ? 32.369 41.746 18.934 1.00 23.66 158 ILE B O 1
ATOM 2843 N N . PHE B 1 162 ? 32.221 43.982 18.844 1.00 21.73 159 PHE B N 1
ATOM 2844 C CA . PHE B 1 162 ? 32.024 44.082 17.411 1.00 22.33 159 PHE B CA 1
ATOM 2845 C C . PHE B 1 162 ? 33.283 44.665 16.773 1.00 22.61 159 PHE B C 1
ATOM 2846 O O . PHE B 1 162 ? 33.826 45.649 17.272 1.00 21.91 159 PHE B O 1
ATOM 2854 N N . SER B 1 163 ? 33.700 44.085 15.658 1.00 22.91 160 SER B N 1
ATOM 2855 C CA A SER B 1 163 ? 34.900 44.506 14.909 0.60 23.88 160 SER B CA 1
ATOM 2856 C CA B SER B 1 163 ? 34.891 44.566 14.950 0.40 23.36 160 SER B CA 1
ATOM 2857 C C . SER B 1 163 ? 34.536 45.425 13.742 1.00 23.04 160 SER B C 1
ATOM 2858 O O . SER B 1 163 ? 33.529 45.197 13.077 1.00 22.27 160 SER B O 1
ATOM 2863 N N . PHE B 1 164 ? 35.353 46.445 13.480 1.00 23.45 161 PHE B N 1
ATOM 2864 C CA . PHE B 1 164 ? 35.200 47.264 12.271 1.00 22.92 161 PHE B CA 1
ATOM 2865 C C . PHE B 1 164 ? 36.547 47.538 11.602 1.00 24.21 161 PHE B C 1
ATOM 2866 O O . PHE B 1 164 ? 37.614 47.326 12.207 1.00 24.92 161 PHE B O 1
ATOM 2874 N N . ASP B 1 165 ? 36.469 47.994 10.346 1.00 24.16 162 ASP B N 1
ATOM 2875 C CA A ASP B 1 165 ? 37.600 48.279 9.452 0.60 25.76 162 ASP B CA 1
ATOM 2876 C CA B ASP B 1 165 ? 37.702 48.350 9.617 0.40 25.30 162 ASP B CA 1
ATOM 2877 C C . ASP B 1 165 ? 37.661 49.792 9.183 1.00 25.03 162 ASP B C 1
ATOM 2878 O O . ASP B 1 165 ? 36.624 50.493 9.269 1.00 24.15 162 ASP B O 1
ATOM 2887 N N . LEU B 1 166 ? 38.826 50.272 8.773 1.00 25.81 163 LEU B N 1
ATOM 2888 C CA . LEU B 1 166 ? 38.965 51.696 8.425 1.00 25.34 163 LEU B CA 1
ATOM 2889 C C . LEU B 1 166 ? 40.279 51.895 7.688 1.00 26.72 163 LEU B C 1
ATOM 2890 O O . LEU B 1 166 ? 41.248 51.209 7.944 1.00 27.25 163 LEU B O 1
ATOM 2895 N N . ASP B 1 167 ? 40.296 52.878 6.803 1.00 27.26 164 ASP B N 1
ATOM 2896 C CA . ASP B 1 167 ? 41.486 53.281 6.081 1.00 29.03 164 ASP B CA 1
ATOM 2897 C C . ASP B 1 167 ? 42.596 53.598 7.126 1.00 28.86 164 ASP B C 1
ATOM 2898 O O . ASP B 1 167 ? 42.318 54.222 8.130 1.00 27.82 164 ASP B O 1
ATOM 2903 N N . ASP B 1 168 ? 43.840 53.185 6.863 1.00 30.57 165 ASP B N 1
ATOM 2904 C CA . ASP B 1 168 ? 44.937 53.406 7.825 1.00 30.47 165 ASP B CA 1
ATOM 2905 C C . ASP B 1 168 ? 45.259 54.864 8.011 1.00 30.27 165 ASP B C 1
ATOM 2906 O O . ASP B 1 168 ? 45.467 55.306 9.142 1.00 27.80 165 ASP B O 1
ATOM 2911 N N . PHE B 1 169 ? 45.280 55.610 6.894 1.00 29.81 166 PHE B N 1
ATOM 2912 C CA . PHE B 1 169 ? 45.481 57.063 6.956 1.00 30.65 166 PHE B CA 1
ATOM 2913 C C . PHE B 1 169 ? 44.472 57.723 7.881 1.00 29.60 166 PHE B C 1
ATOM 2914 O O . PHE B 1 169 ? 44.853 58.444 8.812 1.00 29.60 166 PHE B O 1
ATOM 2922 N N . HIS B 1 170 ? 43.187 57.473 7.621 1.00 29.57 167 HIS B N 1
ATOM 2923 C CA . HIS B 1 170 ? 42.113 58.043 8.431 1.00 29.33 167 HIS B CA 1
ATOM 2924 C C . HIS B 1 170 ? 42.253 57.592 9.858 1.00 27.91 167 HIS B C 1
ATOM 2925 O O . HIS B 1 170 ? 42.137 58.399 10.758 1.00 27.11 167 HIS B O 1
ATOM 2932 N N . ARG B 1 171 ? 42.525 56.297 10.058 1.00 26.32 168 ARG B N 1
ATOM 2933 C CA . ARG B 1 171 ? 42.658 55.810 11.413 1.00 26.05 168 ARG B CA 1
ATOM 2934 C C . ARG B 1 171 ? 43.791 56.529 12.148 1.00 26.94 168 ARG B C 1
ATOM 2935 O O . ARG B 1 171 ? 43.635 56.971 13.278 1.00 28.07 168 ARG B O 1
ATOM 2943 N N . ILE B 1 172 ? 44.936 56.664 11.506 1.00 28.17 169 ILE B N 1
ATOM 2944 C CA . ILE B 1 172 ? 46.065 57.252 12.175 1.00 30.26 169 ILE B CA 1
ATOM 2945 C C . ILE B 1 172 ? 45.821 58.768 12.449 1.00 30.60 169 ILE B C 1
ATOM 2946 O O . ILE B 1 172 ? 46.190 59.269 13.532 1.00 30.81 169 ILE B O 1
ATOM 2951 N N . CYS B 1 173 ? 45.126 59.463 11.544 1.00 29.58 170 CYS B N 1
ATOM 2952 C CA . CYS B 1 173 ? 44.815 60.884 11.780 1.00 29.88 170 CYS B CA 1
ATOM 2953 C C . CYS B 1 173 ? 43.936 61.069 13.007 1.00 28.36 170 CYS B C 1
ATOM 2954 O O . CYS B 1 173 ? 44.187 61.941 13.849 1.00 28.36 170 CYS B O 1
ATOM 2957 N N . LEU B 1 174 ? 42.960 60.188 13.161 1.00 27.64 171 LEU B N 1
ATOM 2958 C CA . LEU B 1 174 ? 42.094 60.299 14.285 1.00 27.38 171 LEU B CA 1
ATOM 2959 C C . LEU B 1 174 ? 42.801 59.844 15.588 1.00 29.14 171 LEU B C 1
ATOM 2960 O O . LEU B 1 174 ? 42.570 60.420 16.666 1.00 29.70 171 LEU B O 1
ATOM 2965 N N . LEU B 1 175 ? 43.657 58.832 15.490 1.00 30.23 172 LEU B N 1
ATOM 2966 C CA . LEU B 1 175 ? 44.356 58.298 16.658 1.00 31.50 172 LEU B CA 1
ATOM 2967 C C . LEU B 1 175 ? 45.313 59.302 17.262 1.00 33.66 172 LEU B C 1
ATOM 2968 O O . LEU B 1 175 ? 45.497 59.314 18.480 1.00 35.33 172 LEU B O 1
ATOM 2973 N N . GLU B 1 176 ? 45.972 60.082 16.411 1.00 34.31 173 GLU B N 1
ATOM 2974 C CA . GLU B 1 176 ? 47.013 61.019 16.862 1.00 36.48 173 GLU B CA 1
ATOM 2975 C C . GLU B 1 176 ? 46.523 62.468 16.932 1.00 36.86 173 GLU B C 1
ATOM 2976 O O . GLU B 1 176 ? 47.286 63.392 17.297 1.00 37.79 173 GLU B O 1
ATOM 2982 N N . GLY B 1 177 ? 45.253 62.675 16.587 1.00 35.05 174 GLY B N 1
ATOM 2983 C CA . GLY B 1 177 ? 44.703 64.023 16.524 1.00 35.60 174 GLY B CA 1
ATOM 2984 C C . GLY B 1 177 ? 45.364 64.889 15.475 1.00 37.59 174 GLY B C 1
ATOM 2985 O O . GLY B 1 177 ? 45.777 66.029 15.772 1.00 38.41 174 GLY B O 1
ATOM 2986 N N . LEU B 1 178 ? 45.490 64.354 14.255 1.00 37.37 175 LEU B N 1
ATOM 2987 C CA . LEU B 1 178 ? 46.222 65.036 13.197 1.00 38.49 175 LEU B CA 1
ATOM 2988 C C . LEU B 1 178 ? 45.268 65.701 12.256 1.00 38.08 175 LEU B C 1
ATOM 2989 O O . LEU B 1 178 ? 44.390 65.035 11.690 1.00 37.14 175 LEU B O 1
ATOM 2994 N N . ASP B 1 179 ? 45.465 67.005 12.078 1.00 40.28 176 ASP B N 1
ATOM 2995 C CA . ASP B 1 179 ? 44.594 67.847 11.270 1.00 41.06 176 ASP B CA 1
ATOM 2996 C C . ASP B 1 179 ? 45.379 69.033 10.729 1.00 43.12 176 ASP B C 1
ATOM 2997 O O . ASP B 1 179 ? 46.434 69.475 11.306 1.00 44.28 176 ASP B O 1
ATOM 3002 N N . ASN B 1 180 ? 44.900 69.506 9.583 1.00 43.49 177 ASN B N 1
ATOM 3003 C CA . ASN B 1 180 ? 45.344 70.767 9.008 1.00 45.11 177 ASN B CA 1
ATOM 3004 C C . ASN B 1 180 ? 44.119 71.459 8.421 1.00 45.77 177 ASN B C 1
ATOM 3005 O O . ASN B 1 180 ? 43.471 70.944 7.495 1.00 44.41 177 ASN B O 1
ATOM 3010 N N . ILE B 1 181 ? 43.812 72.626 8.996 1.00 47.44 178 ILE B N 1
ATOM 3011 C CA . ILE B 1 181 ? 42.663 73.455 8.602 1.00 48.00 178 ILE B CA 1
ATOM 3012 C C . ILE B 1 181 ? 42.816 73.955 7.128 1.00 48.33 178 ILE B C 1
ATOM 3013 O O . ILE B 1 181 ? 41.828 74.308 6.477 1.00 47.06 178 ILE B O 1
ATOM 3018 N N . ALA B 1 182 ? 44.048 73.939 6.618 1.00 49.43 179 ALA B N 1
ATOM 3019 C CA . ALA B 1 182 ? 44.353 74.302 5.231 1.00 51.38 179 ALA B CA 1
ATOM 3020 C C . ALA B 1 182 ? 44.141 73.188 4.201 1.00 51.15 179 ALA B C 1
ATOM 3021 O O . ALA B 1 182 ? 44.168 73.470 3.008 1.00 53.51 179 ALA B O 1
ATOM 3023 N N . LEU B 1 183 ? 43.962 71.941 4.632 1.00 50.23 180 LEU B N 1
ATOM 3024 C CA . LEU B 1 183 ? 43.743 70.817 3.698 1.00 49.70 180 LEU B CA 1
ATOM 3025 C C . LEU B 1 183 ? 42.300 70.362 3.826 1.00 48.16 180 LEU B C 1
ATOM 3026 O O . LEU B 1 183 ? 41.939 69.763 4.845 1.00 49.14 180 LEU B O 1
#

CATH classification: 3.20.19.10

Foldseek 3Di:
DAADFKDKDFEWEDEDEQAELCQQANPVPLDPDDDQWQQLRGSVVQFAPDDPSPHGDVGRCPDPLNDQHQEYQYEYAHHDDPDRLSSLRNNVSNRHQEYEYQYYNVRVQVSNLLVNRHYFHFHRVVSVVLNVVCVVDSGRMKMAGLVQQWIQDPNDITHGDDDPVSSVCNNVVNNDD/DAPFKDKFFEWEDEDAQAELCQQANPVVVPDDDDDFLQLRGSVVQFADDPPSDHGDVGGCPDPLNPRGQEYQYEYAAHDDDQDLCSLVNSVVNRHQEYEYQYYDPSVQVSNLQVRHHYWHFHPVVSVVLNVCCVVDSDRIWMAGLVQQWIADPNDITHTDDDPVSSVCNNVVNHDPVD

Sequence (355 aa):
AQKFIIIHKGIACPLEYANIDTDQIIPKQFLLAVSKQGFGKHLFHDLRYLDDKKESVLNDFNLNKKEEYQNNSSILVSFENFGSGSSREEHAPWALVVDYGIRAIIAPSFADIFKNNALGNGLLTIELAKKDDEVLEIVDELKKSQDKNIEISLLEKRVFFKDKIFSSFDLDDFHRICLLLEGLDNIQKFIIHKGIACPLEYANIDTDQIIPKQQFLLAVSKKQGFGKHLFHDLRYLDDKESVLNDFNLNKKEYQNNSSILVSSFEENNFGSSGSSSREHHAPWWALVDYGIRRAIIAPSFADDIFKNNALGNGLLTIELAKDEVLEIVDELKKSQDKNIEISLLEKRVFFKDKIFSSFDDLDDFHRICLLEGLDNIAL

B-factor: mean 31.71, std 10.62, range [7.72, 73.13]

Solvent-accessible surface area: 17647 Å² total

Radius of gyration: 26.53 Å; Cα contacts (8 Å, |Δi|>4): 797; chains: 2; bounding box: 44×84×52 Å

Nearest PDB structures (foldseek):
  3q3w-assembly1_A  TM=1.006E+00  e=1.651E-40  Campylobacter jejuni subsp. jejuni IA3902
  2hcu-assembly1_A  TM=9.501E-01  e=1.536E-20  Streptococcus mutans
  3h5j-assembly1_A  TM=9.476E-01  e=3.253E-18  Mycobacterium tuberculosis
  3h5e-assembly2_B  TM=9.381E-01  e=6.563E-17  Mycobacterium tuberculosis
  2pkp-assembly1_A  TM=8.001E-01  e=2.540E-11  Methanocaldococcus jannaschii DSM 2661